Protein AF-0000000066373710 (afdb_homodimer)

Structure (mmCIF, N/CA/C/O backbone):
data_AF-0000000066373710-model_v1
#
loop_
_entity.id
_entity.type
_entity.pdbx_description
1 polymer 'Uncharacterized protein'
#
loop_
_atom_site.group_PDB
_atom_site.id
_atom_site.type_symbol
_atom_site.label_atom_id
_atom_site.label_alt_id
_atom_site.label_comp_id
_atom_site.label_asym_id
_atom_site.label_entity_id
_atom_site.label_seq_id
_atom_site.pdbx_PDB_ins_code
_atom_site.Cartn_x
_atom_site.Cartn_y
_atom_site.Cartn_z
_atom_site.occupancy
_atom_site.B_iso_or_equiv
_atom_site.auth_seq_id
_atom_site.auth_comp_id
_atom_site.auth_asym_id
_atom_site.auth_atom_id
_atom_site.pdbx_PDB_model_num
ATOM 1 N N . MET A 1 1 ? 3 8.758 -7.086 1 64 1 MET A N 1
ATOM 2 C CA . MET A 1 1 ? 2.766 7.516 -7.812 1 64 1 MET A CA 1
ATOM 3 C C . MET A 1 1 ? 2.533 6.355 -6.852 1 64 1 MET A C 1
ATOM 5 O O . MET A 1 1 ? 1.499 5.691 -6.914 1 64 1 MET A O 1
ATOM 9 N N . LEU A 1 2 ? 3.09 6.23 -5.746 1 86.94 2 LEU A N 1
ATOM 10 C CA . LEU A 1 2 ? 2.875 5.18 -4.758 1 86.94 2 LEU A CA 1
ATOM 11 C C . LEU A 1 2 ? 1.508 5.324 -4.098 1 86.94 2 LEU A C 1
ATOM 13 O O . LEU A 1 2 ? 0.897 4.328 -3.699 1 86.94 2 LEU A O 1
ATOM 17 N N . ASN A 1 3 ? 1.019 6.484 -4.352 1 89.12 3 ASN A N 1
ATOM 18 C CA . ASN A 1 3 ? -0.22 6.789 -3.645 1 89.12 3 ASN A CA 1
ATOM 19 C C . ASN A 1 3 ? -1.41 6.055 -4.254 1 89.12 3 ASN A C 1
ATOM 21 O O . ASN A 1 3 ? -2.334 5.664 -3.539 1 89.12 3 ASN A O 1
ATOM 25 N N . GLU A 1 4 ? -1.39 5.852 -5.621 1 93.06 4 GLU A N 1
ATOM 26 C CA . GLU A 1 4 ? -2.457 5.078 -6.246 1 93.06 4 GLU A CA 1
ATOM 27 C C . GLU A 1 4 ? -2.434 3.625 -5.777 1 93.06 4 GLU A C 1
ATOM 29 O O . GLU A 1 4 ? -3.484 3.012 -5.582 1 93.06 4 GLU A O 1
ATOM 34 N N . ILE A 1 5 ? -1.293 3.119 -5.594 1 95.25 5 ILE A N 1
ATOM 35 C CA . ILE A 1 5 ? -1.137 1.754 -5.102 1 95.25 5 ILE A CA 1
ATOM 36 C C . ILE A 1 5 ? -1.656 1.656 -3.67 1 95.25 5 ILE A C 1
ATOM 38 O O . ILE A 1 5 ? -2.416 0.743 -3.34 1 95.25 5 ILE A O 1
ATOM 42 N N . PHE A 1 6 ? -1.29 2.646 -2.871 1 96.75 6 PHE A N 1
ATOM 43 C CA . PHE A 1 6 ? -1.8 2.682 -1.505 1 96.75 6 PHE A CA 1
ATOM 44 C C . PHE A 1 6 ? -3.322 2.758 -1.496 1 96.75 6 PHE A C 1
ATOM 46 O O . PHE A 1 6 ? -3.975 2.133 -0.658 1 96.75 6 PHE A O 1
ATOM 53 N N . GLU A 1 7 ? -3.85 3.531 -2.387 1 97.25 7 GLU A N 1
ATOM 54 C CA . GLU A 1 7 ? -5.297 3.68 -2.492 1 97.25 7 GLU A CA 1
ATOM 55 C C . GLU A 1 7 ? -5.969 2.346 -2.816 1 97.25 7 GLU A C 1
ATOM 57 O O . GLU A 1 7 ? -6.977 1.986 -2.205 1 97.25 7 GLU A O 1
ATOM 62 N N . ILE A 1 8 ? -5.445 1.626 -3.711 1 96.94 8 ILE A N 1
ATOM 63 C CA . ILE A 1 8 ? -6.008 0.34 -4.105 1 96.94 8 ILE A CA 1
ATOM 64 C C . ILE A 1 8 ? -5.902 -0.649 -2.947 1 96.94 8 ILE A C 1
ATOM 66 O O . ILE A 1 8 ? -6.859 -1.363 -2.645 1 96.94 8 ILE A O 1
ATOM 70 N N . TYR A 1 9 ? -4.762 -0.659 -2.262 1 97.62 9 TYR A N 1
ATOM 71 C CA . TYR A 1 9 ? -4.613 -1.544 -1.111 1 97.62 9 TYR A CA 1
ATOM 72 C C . TYR A 1 9 ? -5.586 -1.162 -0.001 1 97.62 9 TYR A C 1
ATOM 74 O O . TYR A 1 9 ? -6.102 -2.031 0.705 1 97.62 9 TYR A O 1
ATOM 82 N N . SER A 1 10 ? -5.848 0.094 0.146 1 97.62 10 SER A N 1
ATOM 83 C CA . SER A 1 10 ? -6.773 0.53 1.186 1 97.62 10 SER A CA 1
ATOM 84 C C . SER A 1 10 ? -8.195 0.073 0.884 1 97.62 10 SER A C 1
ATOM 86 O O . SER A 1 10 ? -8.977 -0.205 1.801 1 97.62 10 SER A O 1
ATOM 88 N N . ARG A 1 11 ? -8.516 -0.082 -0.362 1 97.56 11 ARG A N 1
ATOM 89 C CA . ARG A 1 11 ? -9.875 -0.415 -0.756 1 97.56 11 ARG A CA 1
ATOM 90 C C . ARG A 1 11 ? -10.047 -1.921 -0.93 1 97.56 11 ARG A C 1
ATOM 92 O O . ARG A 1 11 ? -11.086 -2.482 -0.568 1 97.56 11 ARG A O 1
ATOM 99 N N . GLN A 1 12 ? -9.008 -2.477 -1.452 1 97.75 12 GLN A N 1
ATOM 100 C CA . GLN A 1 12 ? -9.203 -3.842 -1.925 1 97.75 12 GLN A CA 1
ATOM 101 C C . GLN A 1 12 ? -8.219 -4.805 -1.264 1 97.75 12 GLN A C 1
ATOM 103 O O . GLN A 1 12 ? -8.367 -6.023 -1.383 1 97.75 12 GLN A O 1
ATOM 108 N N . GLY A 1 13 ? -7.211 -4.27 -0.631 1 98.06 13 GLY A N 1
ATOM 109 C CA . GLY A 1 13 ? -6.262 -5.129 0.055 1 98.06 13 GLY A CA 1
ATOM 110 C C . GLY A 1 13 ? -6.828 -5.762 1.311 1 98.06 13 GLY A C 1
ATOM 111 O O . GLY A 1 13 ? -7.711 -5.195 1.955 1 98.06 13 GLY A O 1
ATOM 112 N N . GLU A 1 14 ? -6.32 -6.918 1.565 1 98.25 14 GLU A N 1
ATOM 113 C CA . GLU A 1 14 ? -6.707 -7.594 2.801 1 98.25 14 GLU A CA 1
ATOM 114 C C . GLU A 1 14 ? -5.488 -8.117 3.551 1 98.25 14 GLU A C 1
ATOM 116 O O . GLU A 1 14 ? -4.57 -8.672 2.941 1 98.25 14 GLU A O 1
ATOM 121 N N . SER A 1 15 ? -5.523 -7.922 4.828 1 97.44 15 SER A N 1
ATOM 122 C CA . SER A 1 15 ? -4.422 -8.336 5.688 1 97.44 15 SER A CA 1
ATOM 123 C C . SER A 1 15 ? -4.395 -9.852 5.863 1 97.44 15 SER A C 1
ATOM 125 O O . SER A 1 15 ? -5.445 -10.484 6.016 1 97.44 15 SER A O 1
ATOM 127 N N . LEU A 1 16 ? -3.24 -10.422 5.859 1 97.5 16 LEU A N 1
ATOM 128 C CA . LEU A 1 16 ? -3.057 -11.852 6.078 1 97.5 16 LEU A CA 1
ATOM 129 C C . LEU A 1 16 ? -2.691 -12.133 7.531 1 97.5 16 LEU A C 1
ATOM 131 O O . LEU A 1 16 ? -2.275 -13.242 7.867 1 97.5 16 LEU A O 1
ATOM 135 N N . ILE A 1 17 ? -2.883 -11.164 8.367 1 95 17 ILE A N 1
ATOM 136 C CA . ILE A 1 17 ? -2.449 -11.289 9.758 1 95 17 ILE A CA 1
ATOM 137 C C . ILE A 1 17 ? -3.193 -12.438 10.43 1 95 17 ILE A C 1
ATOM 139 O O . ILE A 1 17 ? -2.66 -13.086 11.336 1 95 17 ILE A O 1
ATOM 143 N N . GLY A 1 18 ? -4.406 -12.703 10.008 1 94.94 18 GLY A N 1
ATOM 144 C CA . GLY A 1 18 ? -5.199 -13.781 10.578 1 94.94 18 GLY A CA 1
ATOM 145 C C . GLY A 1 18 ? -4.539 -15.141 10.453 1 94.94 18 GLY A C 1
ATOM 146 O O . GLY A 1 18 ? -4.875 -16.062 11.188 1 94.94 18 GLY A O 1
ATOM 147 N N . ILE A 1 19 ? -3.65 -15.297 9.5 1 96.06 19 ILE A N 1
ATOM 148 C CA . ILE A 1 19 ? -2.957 -16.578 9.32 1 96.06 19 ILE A CA 1
ATOM 149 C C . ILE A 1 19 ? -1.484 -16.406 9.688 1 96.06 19 ILE 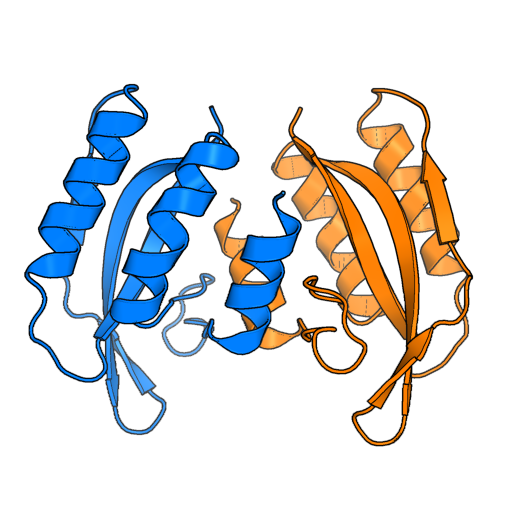A C 1
ATOM 151 O O . ILE A 1 19 ? -0.644 -17.203 9.266 1 96.06 19 ILE A O 1
ATOM 155 N N . GLY A 1 20 ? -1.151 -15.312 10.336 1 94.12 20 GLY A N 1
ATOM 156 C CA . GLY A 1 20 ? 0.171 -15.133 10.922 1 94.12 20 GLY A CA 1
ATOM 157 C C . GLY A 1 20 ? 1.143 -14.438 9.984 1 94.12 20 GLY A C 1
ATOM 158 O O . GLY A 1 20 ? 2.338 -14.352 10.273 1 94.12 20 GLY A O 1
ATOM 159 N N . ILE A 1 21 ? 0.748 -14.008 8.883 1 94.56 21 ILE A N 1
ATOM 160 C CA . ILE A 1 21 ? 1.595 -13.336 7.902 1 94.56 21 ILE A CA 1
ATOM 161 C C . ILE A 1 21 ? 1.327 -11.836 7.926 1 94.56 21 ILE A C 1
ATOM 163 O O . ILE A 1 21 ? 0.178 -11.398 7.812 1 94.56 21 ILE A O 1
ATOM 167 N N . ARG A 1 22 ? 2.371 -11.039 8.031 1 93.31 22 ARG A N 1
ATOM 168 C CA . ARG A 1 22 ? 2.23 -9.586 8.094 1 93.31 22 ARG A CA 1
ATOM 169 C C . ARG A 1 22 ? 2.35 -8.969 6.703 1 93.31 22 ARG A C 1
ATOM 171 O O . ARG A 1 22 ? 3.229 -8.133 6.461 1 93.31 22 ARG A O 1
ATOM 178 N N . GLU A 1 23 ? 1.557 -9.312 5.828 1 96.5 23 GLU A N 1
ATOM 179 C CA . GLU A 1 23 ? 1.451 -8.828 4.453 1 96.5 23 GLU A CA 1
ATOM 180 C C . GLU A 1 23 ? -0.006 -8.609 4.055 1 96.5 23 GLU A C 1
ATOM 182 O O . GLU A 1 23 ? -0.919 -9.055 4.754 1 96.5 23 GLU A O 1
ATOM 187 N N . ALA A 1 24 ? -0.141 -7.852 3.08 1 97.94 24 ALA A N 1
ATOM 188 C CA . ALA A 1 24 ? -1.457 -7.699 2.467 1 97.94 24 ALA A CA 1
ATOM 189 C C . ALA A 1 24 ? -1.556 -8.5 1.173 1 97.94 24 ALA A C 1
ATOM 191 O O . ALA A 1 24 ? -0.552 -8.711 0.485 1 97.94 24 ALA A O 1
ATOM 192 N N . ALA A 1 25 ? -2.766 -8.969 0.935 1 98.5 25 ALA A N 1
ATOM 193 C CA . ALA A 1 25 ? -3.055 -9.633 -0.335 1 98.5 25 ALA A CA 1
ATOM 194 C C . ALA A 1 25 ? -4.137 -8.883 -1.108 1 98.5 25 ALA A C 1
ATOM 196 O O . ALA A 1 25 ? -4.973 -8.195 -0.515 1 98.5 25 ALA A O 1
ATOM 197 N N . LEU A 1 26 ? -4.047 -9.039 -2.4 1 98.62 26 LEU A N 1
ATOM 198 C CA . LEU A 1 26 ? -5.055 -8.492 -3.307 1 98.62 26 LEU A CA 1
ATOM 199 C C . LEU A 1 26 ? -5.797 -9.617 -4.027 1 98.62 26 LEU A C 1
ATOM 201 O O . LEU A 1 26 ? -5.203 -10.641 -4.363 1 98.62 26 LEU A O 1
ATOM 205 N N . PRO A 1 27 ? -7.141 -9.359 -4.273 1 98.62 27 PRO A N 1
ATOM 206 C CA . PRO A 1 27 ? -7.762 -10.289 -5.227 1 98.62 27 PRO A CA 1
ATOM 207 C C . PRO A 1 27 ? -6.992 -10.383 -6.543 1 98.62 27 PRO A C 1
ATOM 209 O O . PRO A 1 27 ? -6.48 -9.375 -7.039 1 98.62 27 PRO A O 1
ATOM 212 N N . VAL A 1 28 ? -6.973 -11.562 -7.098 1 98.56 28 VAL A N 1
ATOM 213 C CA . VAL A 1 28 ? -6.145 -11.836 -8.266 1 98.56 28 VAL A CA 1
ATOM 214 C C . VAL A 1 28 ? -6.512 -10.875 -9.398 1 98.56 28 VAL A C 1
ATOM 216 O O . VAL A 1 28 ? -5.633 -10.273 -10.016 1 98.56 28 VAL A O 1
ATOM 219 N N . PRO A 1 29 ? -7.809 -10.609 -9.672 1 98 29 PRO A N 1
ATOM 220 C CA . PRO A 1 29 ? -8.094 -9.656 -10.742 1 98 29 PRO A CA 1
ATOM 221 C C . PRO A 1 29 ? -7.539 -8.266 -10.461 1 98 29 PRO A C 1
ATOM 223 O O . PRO A 1 29 ? -7.008 -7.613 -11.359 1 98 29 PRO A O 1
ATOM 226 N N . THR A 1 30 ? -7.625 -7.785 -9.25 1 98 30 THR A N 1
ATOM 227 C CA . THR A 1 30 ? -7.066 -6.492 -8.867 1 98 30 THR A CA 1
ATOM 228 C C . THR A 1 30 ? -5.547 -6.496 -9.008 1 98 30 THR A C 1
ATOM 230 O O . THR A 1 30 ? -4.957 -5.512 -9.453 1 98 30 THR A O 1
ATOM 233 N N . ALA A 1 31 ? -4.961 -7.602 -8.602 1 98.31 31 ALA A N 1
ATOM 234 C CA . ALA A 1 31 ? -3.512 -7.754 -8.695 1 98.31 31 ALA A CA 1
ATOM 235 C C . ALA A 1 31 ? -3.043 -7.621 -10.148 1 98.31 31 ALA A C 1
ATOM 237 O O . ALA A 1 31 ? -2.016 -6.996 -10.414 1 98.31 31 ALA A O 1
ATOM 238 N N . ILE A 1 32 ? -3.732 -8.219 -10.984 1 98.06 32 ILE A N 1
ATOM 239 C CA . ILE A 1 32 ? -3.396 -8.109 -12.398 1 98.06 32 ILE A CA 1
ATOM 240 C C . ILE A 1 32 ? -3.465 -6.652 -12.844 1 98.06 32 ILE A C 1
ATOM 242 O O . ILE A 1 32 ? -2.572 -6.168 -13.539 1 98.06 32 ILE A O 1
ATOM 246 N N . ASP A 1 33 ? -4.457 -5.945 -12.375 1 96.38 33 ASP A N 1
ATOM 247 C CA . ASP A 1 33 ? -4.691 -4.559 -12.766 1 96.38 33 ASP A CA 1
ATOM 248 C C . ASP A 1 33 ? -3.559 -3.654 -12.281 1 96.38 33 ASP A C 1
ATOM 250 O O . ASP A 1 33 ? -3.223 -2.666 -12.938 1 96.38 33 ASP A O 1
ATOM 254 N N . ILE A 1 34 ? -2.977 -3.973 -11.156 1 96.62 34 ILE A N 1
ATOM 255 C CA . ILE A 1 34 ? -2.047 -3.01 -10.578 1 96.62 34 ILE A CA 1
ATOM 256 C C . ILE A 1 34 ? -0.636 -3.275 -11.102 1 96.62 34 ILE A C 1
ATOM 258 O O . ILE A 1 34 ? 0.281 -2.488 -10.852 1 96.62 34 ILE A O 1
ATOM 262 N N . LEU A 1 35 ? -0.402 -4.316 -11.891 1 97.75 35 LEU A N 1
ATOM 263 C CA . LEU A 1 35 ? 0.931 -4.645 -12.383 1 97.75 35 LEU A CA 1
ATOM 264 C C . LEU A 1 35 ? 1.509 -3.488 -13.195 1 97.75 35 LEU A C 1
ATOM 266 O O . LEU A 1 35 ? 2.705 -3.201 -13.109 1 97.75 35 LEU A O 1
ATOM 270 N N . ASN A 1 36 ? 0.688 -2.828 -13.953 1 95.56 36 ASN A N 1
ATOM 271 C CA . ASN A 1 36 ? 1.167 -1.695 -14.734 1 95.56 36 ASN A CA 1
ATOM 272 C C . ASN A 1 36 ? 1.609 -0.542 -13.836 1 95.56 36 ASN A C 1
ATOM 274 O O . ASN A 1 36 ? 2.523 0.207 -14.188 1 95.56 36 ASN A O 1
ATOM 278 N N . LEU A 1 37 ? 0.953 -0.357 -12.719 1 95.19 37 LEU A N 1
ATOM 279 C CA . LEU A 1 37 ? 1.371 0.677 -11.781 1 95.19 37 LEU A CA 1
ATOM 280 C C . LEU A 1 37 ? 2.764 0.384 -11.234 1 95.19 37 LEU A C 1
ATOM 282 O O . LEU A 1 37 ? 3.537 1.307 -10.969 1 95.19 37 LEU A O 1
ATOM 286 N N . PHE A 1 38 ? 3.068 -0.858 -11.078 1 95.94 38 PHE A N 1
ATOM 287 C CA . PHE A 1 38 ? 4.398 -1.238 -10.617 1 95.94 38 PHE A CA 1
ATOM 288 C C . PHE A 1 38 ? 5.461 -0.815 -11.625 1 95.94 38 PHE A C 1
ATOM 290 O O . PHE A 1 38 ? 6.562 -0.415 -11.25 1 95.94 38 PHE A O 1
ATOM 297 N N . ILE A 1 39 ? 5.07 -0.952 -12.922 1 95.12 39 ILE A N 1
ATOM 298 C CA . ILE A 1 39 ? 5.988 -0.514 -13.969 1 95.12 39 ILE A CA 1
ATOM 299 C C . ILE A 1 39 ? 6.309 0.967 -13.789 1 95.12 39 ILE A C 1
ATOM 301 O O . ILE A 1 39 ? 7.48 1.358 -13.773 1 95.12 39 ILE A O 1
ATOM 305 N N . ASN A 1 40 ? 5.309 1.742 -13.586 1 92.69 40 ASN A N 1
ATOM 306 C CA . ASN A 1 40 ? 5.465 3.186 -13.453 1 92.69 40 ASN A CA 1
ATOM 307 C C . ASN A 1 40 ? 6.258 3.553 -12.203 1 92.69 40 ASN A C 1
ATOM 309 O O . ASN A 1 40 ? 6.984 4.547 -12.195 1 92.69 40 ASN A O 1
ATOM 313 N N . GLU A 1 41 ? 6.16 2.73 -11.195 1 89.94 41 GLU A N 1
ATOM 314 C CA . GLU A 1 41 ? 6.816 3.008 -9.922 1 89.94 41 GLU A CA 1
ATOM 315 C C . GLU A 1 41 ? 8.172 2.309 -9.836 1 89.94 41 GLU A C 1
ATOM 317 O O . GLU A 1 41 ? 8.82 2.336 -8.789 1 89.94 41 GLU A O 1
ATOM 322 N N . ARG A 1 42 ? 8.531 1.658 -10.922 1 92.12 42 ARG A N 1
ATOM 323 C CA . ARG A 1 42 ? 9.797 0.944 -10.992 1 92.12 42 ARG A CA 1
ATOM 324 C C . ARG A 1 42 ? 9.914 -0.084 -9.875 1 92.12 42 ARG A C 1
ATOM 326 O O . ARG A 1 42 ? 10.906 -0.109 -9.148 1 92.12 42 ARG A O 1
ATOM 333 N N . ILE A 1 43 ? 8.906 -0.804 -9.734 1 94.38 43 ILE A N 1
ATOM 334 C CA . ILE A 1 43 ? 8.852 -1.874 -8.742 1 94.38 43 ILE A CA 1
ATOM 335 C C . ILE A 1 43 ? 8.992 -3.227 -9.438 1 94.38 43 ILE A C 1
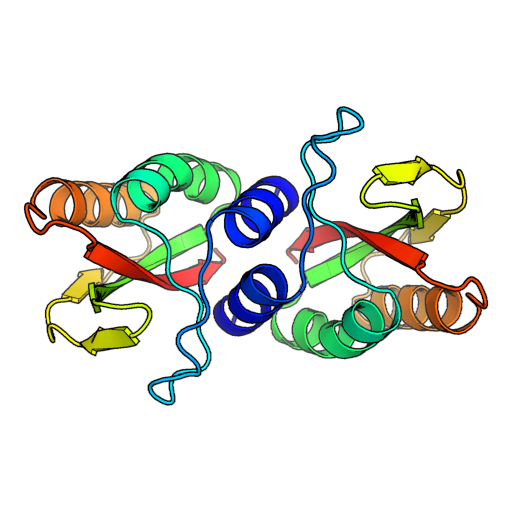ATOM 337 O O . ILE A 1 43 ? 8.141 -3.602 -10.25 1 94.38 43 ILE A O 1
ATOM 341 N N . LEU A 1 44 ? 10.031 -3.914 -9.086 1 96.5 44 LEU A N 1
ATOM 342 C CA . LEU A 1 44 ? 10.281 -5.27 -9.57 1 96.5 44 LEU A CA 1
ATOM 343 C C . LEU A 1 44 ? 9.453 -6.281 -8.789 1 96.5 44 LEU A C 1
ATOM 345 O O . LEU A 1 44 ? 9.453 -6.277 -7.555 1 96.5 44 LEU A O 1
ATOM 349 N N . VAL A 1 45 ? 8.742 -7.117 -9.578 1 97.94 45 VAL A N 1
ATOM 350 C CA . VAL A 1 45 ? 7.984 -8.195 -8.953 1 97.94 45 VAL A CA 1
ATOM 351 C C . VAL A 1 45 ? 8.828 -9.469 -8.93 1 97.94 45 VAL A C 1
ATOM 353 O O . VAL A 1 45 ? 9.008 -10.117 -9.969 1 97.94 45 VAL A O 1
ATOM 356 N N . LEU A 1 46 ? 9.234 -9.82 -7.77 1 97.94 46 LEU A N 1
ATOM 357 C CA . LEU A 1 46 ? 10.141 -10.961 -7.629 1 97.94 46 LEU A CA 1
ATOM 358 C C . LEU A 1 46 ? 9.359 -12.258 -7.484 1 97.94 46 LEU A C 1
ATOM 360 O O . LEU A 1 46 ? 9.938 -13.352 -7.566 1 97.94 46 LEU A O 1
ATOM 364 N N . GLY A 1 47 ? 8.125 -12.18 -7.242 1 98.31 47 GLY A N 1
ATOM 365 C CA . GLY A 1 47 ? 7.258 -13.336 -7.094 1 98.31 47 GLY A CA 1
ATOM 366 C C . GLY A 1 47 ? 6.012 -13.047 -6.277 1 98.31 47 GLY A C 1
ATOM 367 O O . GLY A 1 47 ? 5.605 -11.891 -6.152 1 98.31 47 GLY A O 1
ATOM 368 N N . GLY A 1 48 ? 5.398 -14.094 -5.836 1 98.38 48 GLY A N 1
ATOM 369 C CA . GLY A 1 48 ? 4.195 -13.977 -5.027 1 98.38 48 GLY A CA 1
ATOM 370 C C . GLY A 1 48 ? 3.621 -15.312 -4.609 1 98.38 48 GLY A C 1
ATOM 371 O O . GLY A 1 48 ? 4.047 -16.359 -5.105 1 98.38 48 GLY A O 1
ATOM 372 N N . ASP A 1 49 ? 2.764 -15.227 -3.582 1 98.44 49 ASP A N 1
ATOM 373 C CA . ASP A 1 49 ? 2.064 -16.406 -3.062 1 98.44 49 ASP A CA 1
ATOM 374 C C . ASP A 1 49 ? 0.555 -16.266 -3.25 1 98.44 49 ASP A C 1
ATOM 376 O O . ASP A 1 49 ? 0.005 -15.164 -3.137 1 98.44 49 ASP A O 1
ATOM 380 N N . ILE A 1 50 ? -0.066 -17.453 -3.428 1 98.69 50 ILE A N 1
ATOM 381 C CA . ILE A 1 50 ? -1.499 -17.484 -3.703 1 98.69 50 ILE A CA 1
ATOM 382 C C . ILE A 1 50 ? -2.252 -17.984 -2.473 1 98.69 50 ILE A C 1
ATOM 384 O O . ILE A 1 50 ? -1.822 -18.938 -1.821 1 98.69 50 ILE A O 1
ATOM 388 N N . TYR A 1 51 ? -3.264 -17.328 -2.211 1 98.56 51 TYR A N 1
ATOM 389 C CA . TYR A 1 51 ? -4.168 -17.688 -1.124 1 98.56 51 TYR A CA 1
ATOM 390 C C . TYR A 1 51 ? -5.602 -17.797 -1.621 1 98.56 51 TYR A C 1
ATOM 392 O O . TYR A 1 51 ? -5.945 -17.25 -2.672 1 98.56 51 TYR A O 1
ATOM 400 N N . ILE A 1 52 ? -6.363 -18.484 -0.883 1 98.44 52 ILE A N 1
ATOM 401 C CA . ILE A 1 52 ? -7.801 -18.547 -1.129 1 98.44 52 ILE A CA 1
ATOM 402 C C . ILE A 1 52 ? -8.555 -18.047 0.099 1 98.44 52 ILE A C 1
ATOM 404 O O . ILE A 1 52 ? -8.203 -18.375 1.232 1 98.44 52 ILE A O 1
ATOM 408 N N . LYS A 1 53 ? -9.461 -17.234 -0.096 1 98.06 53 LYS A N 1
ATOM 409 C CA . LYS A 1 53 ? -10.297 -16.75 1 1 98.06 53 LYS A CA 1
ATOM 410 C C . LYS A 1 53 ? -11.625 -17.5 1.049 1 98.06 53 LYS A C 1
ATOM 412 O O . LYS A 1 53 ? -12.359 -17.547 0.058 1 98.06 53 LYS A O 1
ATOM 417 N N . LYS A 1 54 ? -11.883 -18.078 2.16 1 96.69 54 LYS A N 1
ATOM 418 C CA . LYS A 1 54 ? -13.156 -18.734 2.434 1 96.69 54 LYS A CA 1
ATOM 419 C C . LYS A 1 54 ? -13.742 -18.266 3.762 1 96.69 54 LYS A C 1
ATOM 421 O O . LYS A 1 54 ? -13.094 -18.375 4.805 1 96.69 54 LYS A O 1
ATOM 426 N N . ASP A 1 55 ? -14.984 -17.797 3.809 1 94.44 55 ASP A N 1
ATOM 427 C CA . ASP A 1 55 ? -15.695 -17.344 5 1 94.44 55 ASP A CA 1
ATOM 428 C C . ASP A 1 55 ? -14.836 -16.375 5.809 1 94.44 55 ASP A C 1
ATOM 430 O O . ASP A 1 55 ? -14.656 -16.562 7.016 1 94.44 55 ASP A O 1
ATOM 434 N N . ASN A 1 56 ? -14.117 -15.508 5.203 1 91.62 56 ASN A N 1
ATOM 435 C CA . ASN A 1 56 ? -13.336 -14.422 5.781 1 91.62 56 ASN A CA 1
ATOM 436 C C . ASN A 1 56 ? -12.016 -14.922 6.363 1 91.62 56 ASN A C 1
ATOM 438 O O . ASN A 1 56 ? -11.367 -14.219 7.141 1 91.62 56 ASN A O 1
ATOM 442 N N . TYR A 1 57 ? -11.758 -16.156 5.969 1 96.25 57 TYR A N 1
ATOM 443 C CA . TYR A 1 57 ? -10.477 -16.734 6.367 1 96.25 57 TYR A CA 1
ATOM 444 C C . TYR A 1 57 ? -9.617 -17.031 5.148 1 96.25 57 TYR A C 1
ATOM 446 O O . TYR A 1 57 ? -10.117 -17.5 4.125 1 96.25 57 TYR A O 1
ATOM 454 N N . PHE A 1 58 ? -8.336 -16.766 5.355 1 98.19 58 PHE A N 1
ATOM 455 C CA . PHE A 1 58 ? -7.41 -17.094 4.273 1 98.19 58 PHE A CA 1
ATOM 456 C C . PHE A 1 58 ? -6.789 -18.469 4.488 1 98.19 58 PHE A C 1
ATOM 458 O O . PHE A 1 58 ? -6.48 -18.844 5.621 1 98.19 58 PHE A O 1
ATOM 465 N N . TYR A 1 59 ? -6.59 -19.125 3.383 1 97.81 59 TYR A N 1
ATOM 466 C CA . TYR A 1 59 ? -5.875 -20.406 3.34 1 97.81 59 TYR A CA 1
ATOM 467 C C . TYR A 1 59 ? -4.723 -20.344 2.344 1 97.81 59 TYR A C 1
ATOM 469 O O . TYR A 1 59 ? -4.875 -19.828 1.236 1 97.81 59 TYR A O 1
ATOM 477 N N . GLN A 1 60 ? -3.639 -20.922 2.783 1 96.5 60 GLN A N 1
ATOM 478 C CA . GLN A 1 60 ? -2.486 -21 1.894 1 96.5 60 GLN A CA 1
ATOM 479 C C . GLN A 1 60 ? -2.666 -22.094 0.852 1 96.5 60 GLN A C 1
ATOM 481 O O . GLN A 1 60 ? -3.082 -23.219 1.182 1 96.5 60 GLN A O 1
ATOM 486 N N . THR A 1 61 ? -2.381 -21.766 -0.398 1 96.75 61 THR A N 1
ATOM 487 C CA . THR A 1 61 ? -2.479 -22.766 -1.449 1 96.75 61 THR A CA 1
ATOM 488 C C . THR A 1 61 ? -1.125 -23.438 -1.689 1 96.75 61 THR A C 1
ATOM 490 O O . THR A 1 61 ? -1.05 -24.5 -2.303 1 96.75 61 THR A O 1
ATOM 493 N N . TYR A 1 62 ? -0.069 -22.781 -1.314 1 95.75 62 TYR A N 1
ATOM 494 C CA . TYR A 1 62 ? 1.322 -23.156 -1.526 1 95.75 62 TYR A CA 1
ATOM 495 C C . TYR A 1 62 ? 1.716 -23 -2.99 1 95.75 62 TYR A C 1
ATOM 497 O O . TYR A 1 62 ? 2.832 -23.344 -3.381 1 95.75 62 TYR A O 1
ATOM 505 N N . ASP A 1 63 ? 0.75 -22.469 -3.77 1 97 63 ASP A N 1
ATOM 506 C CA . ASP A 1 63 ? 1.103 -22.031 -5.121 1 97 63 ASP A CA 1
ATOM 507 C C . ASP A 1 63 ? 1.843 -20.703 -5.094 1 97 63 ASP A C 1
ATOM 509 O O . ASP A 1 63 ? 1.485 -19.797 -4.328 1 97 63 ASP A O 1
ATOM 513 N N . ASN A 1 64 ? 2.859 -20.688 -5.891 1 97.88 64 ASN A N 1
ATOM 514 C CA . ASN A 1 64 ? 3.658 -19.469 -5.961 1 97.88 64 ASN A CA 1
ATOM 515 C C . ASN A 1 64 ? 4.473 -19.406 -7.246 1 97.88 64 ASN A C 1
ATOM 517 O O . ASN A 1 64 ? 4.477 -20.359 -8.031 1 97.88 64 ASN A O 1
ATOM 521 N N . TRP A 1 65 ? 5.043 -18.281 -7.469 1 98.62 65 TRP A N 1
ATOM 522 C CA . TRP A 1 65 ? 6 -18.109 -8.555 1 98.62 65 TRP A CA 1
ATOM 523 C C . TRP A 1 65 ? 7.176 -17.25 -8.125 1 98.62 65 TRP A C 1
ATOM 525 O O . TRP A 1 65 ? 7.113 -16.578 -7.086 1 98.62 65 TRP A O 1
ATOM 535 N N . TYR A 1 66 ? 8.195 -17.359 -8.805 1 98.06 66 TYR A N 1
ATOM 536 C CA . TYR A 1 66 ? 9.352 -16.516 -8.531 1 98.06 66 TYR A CA 1
ATOM 537 C C . TYR A 1 66 ? 10 -16.047 -9.828 1 98.06 66 TYR A C 1
ATOM 539 O O . TYR A 1 66 ? 9.844 -16.672 -10.875 1 98.06 66 TYR A O 1
ATOM 547 N N . TYR A 1 67 ? 10.602 -14.93 -9.805 1 98.44 67 TYR A N 1
ATOM 548 C CA . TYR A 1 67 ? 11.359 -14.32 -10.891 1 98.44 67 TYR A CA 1
ATOM 549 C C . TYR A 1 67 ? 12.781 -14 -10.445 1 98.44 67 TYR A C 1
ATOM 551 O O . TYR A 1 67 ? 12.984 -13.352 -9.414 1 98.44 67 TYR A O 1
ATOM 559 N N . GLU A 1 68 ? 13.75 -14.57 -11.289 1 96.5 68 GLU A N 1
ATOM 560 C CA . GLU A 1 68 ? 15.156 -14.281 -11.055 1 96.5 68 GLU A CA 1
ATOM 561 C C . GLU A 1 68 ? 15.727 -13.375 -12.141 1 96.5 68 GLU A C 1
ATOM 563 O O . GLU A 1 68 ? 15.789 -13.766 -13.312 1 96.5 68 GLU A O 1
ATOM 568 N N . GLY A 1 69 ? 15.805 -12.242 -12.008 1 96 69 GLY A N 1
ATOM 569 C CA . GLY A 1 69 ? 16.328 -11.273 -12.961 1 96 69 GLY A CA 1
ATOM 570 C C . GLY A 1 69 ? 16.172 -9.836 -12.5 1 96 69 GLY A C 1
ATOM 571 O O . GLY A 1 69 ? 15.766 -9.586 -11.359 1 96 69 GLY A O 1
ATOM 572 N N . SER A 1 70 ? 16.641 -8.961 -13.281 1 96.62 70 SER A N 1
ATOM 573 C CA . SER A 1 70 ? 16.594 -7.547 -12.914 1 96.62 70 SER A CA 1
ATOM 574 C C . SER A 1 70 ? 15.789 -6.742 -13.93 1 96.62 70 SER A C 1
ATOM 576 O O . SER A 1 70 ? 15.68 -5.52 -13.812 1 96.62 70 SER A O 1
ATOM 578 N N . ASN A 1 71 ? 15.32 -7.484 -14.922 1 97.88 71 ASN A N 1
ATOM 579 C CA . ASN A 1 71 ? 14.531 -6.793 -15.938 1 97.88 71 ASN A CA 1
ATOM 580 C C . ASN A 1 71 ? 13.094 -6.566 -15.477 1 97.88 71 ASN A C 1
ATOM 582 O O . ASN A 1 71 ? 12.352 -7.523 -15.258 1 97.88 71 ASN A O 1
ATOM 586 N N . LEU A 1 72 ? 12.742 -5.34 -15.414 1 97.81 72 LEU A N 1
ATOM 587 C CA . LEU A 1 72 ? 11.445 -4.934 -14.898 1 97.81 72 LEU A CA 1
ATOM 588 C C . LEU A 1 72 ? 10.312 -5.52 -15.742 1 97.81 72 LEU A C 1
ATOM 590 O O . LEU A 1 72 ? 9.391 -6.137 -15.211 1 97.81 72 LEU A O 1
ATOM 594 N N . PHE A 1 73 ? 10.398 -5.414 -17 1 98.06 73 PHE A N 1
ATOM 595 C CA . PHE A 1 73 ? 9.32 -5.848 -17.891 1 98.06 73 PHE A CA 1
ATOM 596 C C . PHE A 1 73 ? 9.172 -7.363 -17.859 1 98.06 73 PHE A C 1
ATOM 598 O O . PHE A 1 73 ? 8.047 -7.883 -17.875 1 98.06 73 PHE A O 1
ATOM 605 N N . ASN A 1 74 ? 10.281 -8.008 -17.781 1 98.38 74 ASN A N 1
ATOM 606 C CA . ASN A 1 74 ? 10.219 -9.469 -17.672 1 98.38 74 ASN A CA 1
ATOM 607 C C . ASN A 1 74 ? 9.57 -9.906 -16.359 1 98.38 74 ASN A C 1
ATOM 609 O O . ASN A 1 74 ? 8.812 -10.875 -16.344 1 98.38 74 ASN A O 1
ATOM 613 N N . SER A 1 75 ? 9.914 -9.242 -15.281 1 98.56 75 SER A N 1
ATOM 614 C CA . SER A 1 75 ? 9.328 -9.547 -13.977 1 98.56 75 SER A CA 1
ATOM 615 C C . SER A 1 75 ? 7.812 -9.383 -14.008 1 98.56 75 SER A C 1
ATOM 617 O O . SER A 1 75 ? 7.086 -10.227 -13.469 1 98.56 75 SER A O 1
ATOM 619 N N . ILE A 1 76 ? 7.328 -8.367 -14.688 1 98.56 76 ILE A N 1
ATOM 620 C CA . ILE A 1 76 ? 5.902 -8.07 -14.789 1 98.56 76 ILE A CA 1
ATOM 621 C C . ILE A 1 76 ? 5.227 -9.094 -15.695 1 98.56 76 ILE A C 1
ATOM 623 O O . ILE A 1 76 ? 4.152 -9.602 -15.367 1 98.56 76 ILE A O 1
ATOM 627 N N . ASN A 1 77 ? 5.844 -9.344 -16.766 1 98.5 77 ASN A N 1
ATOM 628 C CA . ASN A 1 77 ? 5.285 -10.32 -17.688 1 98.5 77 ASN A CA 1
ATOM 629 C C . ASN A 1 77 ? 5.133 -11.695 -17.031 1 98.5 77 ASN A C 1
ATOM 631 O O . ASN A 1 77 ? 4.133 -12.375 -17.234 1 98.5 77 ASN A O 1
ATOM 635 N N . LYS A 1 78 ? 6.109 -12.047 -16.312 1 98.62 78 LYS A N 1
ATOM 636 C CA . LYS A 1 78 ? 6.051 -13.32 -15.602 1 98.62 78 LYS A CA 1
ATOM 637 C C . LYS A 1 78 ? 4.891 -13.344 -14.609 1 98.62 78 LYS A C 1
ATOM 639 O O . LYS A 1 78 ? 4.156 -14.336 -14.531 1 98.62 78 LYS A O 1
ATOM 644 N N . ALA A 1 79 ? 4.809 -12.336 -13.844 1 98.75 79 ALA A N 1
ATOM 645 C CA . ALA A 1 79 ? 3.699 -12.219 -12.898 1 98.75 79 ALA A CA 1
ATOM 646 C C . ALA A 1 79 ? 2.357 -12.281 -13.617 1 98.75 79 ALA A C 1
ATOM 648 O O . ALA A 1 79 ? 1.467 -13.039 -13.219 1 98.75 79 ALA A O 1
ATOM 649 N N . MET A 1 80 ? 2.244 -11.516 -14.656 1 98.62 80 MET A N 1
ATOM 650 C CA . MET A 1 80 ? 1.016 -11.469 -15.445 1 98.62 80 MET A CA 1
ATOM 651 C C . MET A 1 80 ? 0.656 -12.852 -15.984 1 98.62 80 MET A C 1
ATOM 653 O O . MET A 1 80 ? -0.492 -13.281 -15.867 1 98.62 80 MET A O 1
ATOM 657 N N . HIS A 1 81 ? 1.587 -13.445 -16.531 1 98.5 81 HIS A N 1
ATOM 658 C CA . HIS A 1 81 ? 1.363 -14.773 -17.094 1 98.5 81 HIS A CA 1
ATOM 659 C C . HIS A 1 81 ? 0.877 -15.75 -16.031 1 98.5 81 HIS A C 1
ATOM 661 O O . HIS A 1 81 ? -0.107 -16.453 -16.234 1 98.5 81 HIS A O 1
ATOM 667 N N . TYR A 1 82 ? 1.573 -15.766 -14.914 1 98.81 82 TYR A N 1
ATOM 668 C CA . TYR A 1 82 ? 1.203 -16.688 -13.836 1 98.81 82 TYR A CA 1
ATOM 669 C C . TYR A 1 82 ? -0.214 -16.406 -13.352 1 98.81 82 TYR A C 1
ATOM 671 O O . TYR A 1 82 ? -1.039 -17.312 -13.273 1 98.81 82 TYR A O 1
ATOM 679 N N . LEU A 1 83 ? -0.493 -15.195 -13.039 1 98.69 83 LEU A N 1
ATOM 680 C CA . LEU A 1 83 ? -1.764 -14.812 -12.438 1 98.69 83 LEU A CA 1
ATOM 681 C C . LEU A 1 83 ? -2.918 -15.039 -13.406 1 98.69 83 LEU A C 1
ATOM 683 O O . LEU A 1 83 ? -4.023 -15.391 -12.992 1 98.69 83 LEU A O 1
ATOM 687 N N . SER A 1 84 ? -2.631 -14.852 -14.641 1 98.19 84 SER A N 1
ATOM 688 C CA . SER A 1 84 ? -3.684 -15.016 -15.641 1 98.19 84 SER A CA 1
ATOM 689 C C . SER A 1 84 ? -4.137 -16.469 -15.734 1 98.19 84 SER A C 1
ATOM 691 O O . SER A 1 84 ? -5.207 -16.75 -16.281 1 98.19 84 SER A O 1
ATOM 693 N N . GLN A 1 85 ? -3.375 -17.312 -15.18 1 97.75 85 GLN A N 1
ATOM 694 C CA . GLN A 1 85 ? -3.693 -18.734 -15.258 1 97.75 85 GLN A CA 1
ATOM 695 C C . GLN A 1 85 ? -4.488 -19.188 -14.031 1 97.75 85 GLN A C 1
ATOM 697 O O . GLN A 1 85 ? -4.977 -20.312 -13.984 1 97.75 85 GLN A O 1
ATOM 702 N N . ILE A 1 86 ? -4.559 -18.359 -13.094 1 97.25 86 ILE A N 1
ATOM 703 C CA . ILE A 1 86 ? -5.281 -18.734 -11.875 1 97.25 86 ILE A CA 1
ATOM 704 C C . ILE A 1 86 ? -6.781 -18.781 -12.172 1 97.25 86 ILE A C 1
ATOM 706 O O . ILE A 1 86 ? -7.375 -17.797 -12.602 1 97.25 86 ILE A O 1
ATOM 710 N N . LYS A 1 87 ? -7.406 -19.875 -11.898 1 93.75 87 LYS A N 1
ATOM 711 C CA . LYS A 1 87 ? -8.828 -20.078 -12.164 1 93.75 87 LYS A CA 1
ATOM 712 C C . LYS A 1 87 ? -9.617 -20.203 -10.867 1 93.75 87 LYS A C 1
ATOM 714 O O . LYS A 1 87 ? -10.852 -20.266 -10.883 1 93.75 87 LYS A O 1
ATOM 719 N N . LEU A 1 88 ? -8.93 -20.156 -9.781 1 92.69 88 LEU A N 1
ATOM 720 C CA . LEU A 1 88 ? -9.57 -20.312 -8.484 1 92.69 88 LEU A CA 1
ATOM 721 C C . LEU A 1 88 ? -10.43 -19.094 -8.141 1 92.69 88 LEU A C 1
ATOM 723 O O . LEU A 1 88 ? -10 -17.953 -8.336 1 92.69 88 LEU A O 1
ATOM 727 N N . GLU A 1 89 ? -11.57 -19.453 -7.707 1 93.62 89 GLU A N 1
ATOM 728 C CA . GLU A 1 89 ? -12.414 -18.375 -7.211 1 93.62 89 GLU A CA 1
ATOM 729 C C . GLU A 1 89 ? -11.914 -17.859 -5.867 1 93.62 89 GLU A C 1
ATOM 731 O O . GLU A 1 89 ? -11.367 -18.609 -5.066 1 93.62 89 GLU A O 1
ATOM 736 N N . ASN A 1 90 ? -12.078 -16.594 -5.551 1 97.5 90 ASN A N 1
ATOM 737 C CA . ASN A 1 90 ? -11.688 -15.953 -4.297 1 97.5 90 ASN A CA 1
ATOM 738 C C . ASN A 1 90 ? -10.195 -16.109 -4.027 1 97.5 90 ASN A C 1
ATOM 740 O O . ASN A 1 90 ? -9.781 -16.328 -2.887 1 97.5 90 ASN A O 1
ATOM 744 N N . ALA A 1 91 ? -9.477 -16.156 -5.141 1 98.62 91 ALA A N 1
ATOM 745 C CA . ALA A 1 91 ? -8.023 -16.219 -5.031 1 98.62 91 ALA A CA 1
ATOM 746 C C . ALA A 1 91 ? -7.418 -14.844 -4.781 1 98.62 91 ALA A C 1
ATOM 748 O O . ALA A 1 91 ? -7.867 -13.852 -5.363 1 98.62 91 ALA A O 1
ATOM 749 N N . TYR A 1 92 ? -6.492 -14.828 -3.934 1 98.75 92 TYR A N 1
ATOM 750 C CA . TYR A 1 92 ? -5.746 -13.633 -3.574 1 98.75 92 TYR A CA 1
ATOM 751 C C . TYR A 1 92 ? -4.246 -13.852 -3.756 1 98.75 92 TYR A C 1
ATOM 753 O O . TYR A 1 92 ? -3.773 -14.992 -3.742 1 98.75 92 TYR A O 1
ATOM 761 N N . VAL A 1 93 ? -3.521 -12.766 -3.926 1 98.75 93 VAL A N 1
ATOM 762 C CA . VAL A 1 93 ? -2.078 -12.875 -4.113 1 98.75 93 VAL A CA 1
ATOM 763 C C . VAL A 1 93 ? -1.36 -11.875 -3.207 1 98.75 93 VAL A C 1
ATOM 765 O O . VAL A 1 93 ? -1.817 -10.742 -3.041 1 98.75 93 VAL A O 1
ATOM 768 N N . SER A 1 94 ? -0.374 -12.242 -2.5 1 98.5 94 SER A N 1
ATOM 769 C CA . SER A 1 94 ? 0.615 -11.383 -1.861 1 98.5 94 SER A CA 1
ATOM 770 C C . SER A 1 94 ? 1.913 -11.344 -2.662 1 98.5 94 SER A C 1
ATOM 772 O O . SER A 1 94 ? 2.465 -12.383 -3.012 1 98.5 94 SER A O 1
ATOM 774 N N . PHE A 1 95 ? 2.441 -10.125 -2.934 1 98.44 95 PHE A N 1
ATOM 775 C CA . PHE A 1 95 ? 3.584 -9.945 -3.822 1 98.44 95 PHE A CA 1
ATOM 776 C C . PHE A 1 95 ? 4.887 -9.898 -3.027 1 98.44 95 PHE A C 1
ATOM 778 O O . PHE A 1 95 ? 4.91 -9.422 -1.892 1 98.44 95 PHE A O 1
ATOM 785 N N . VAL A 1 96 ? 5.938 -10.391 -3.578 1 97.19 96 VAL A N 1
ATOM 786 C CA . VAL A 1 96 ? 7.309 -10.086 -3.186 1 97.19 96 VAL A CA 1
ATOM 787 C C . VAL A 1 96 ? 7.906 -9.055 -4.137 1 97.19 96 VAL A C 1
ATOM 789 O O . VAL A 1 96 ? 8.016 -9.297 -5.34 1 97.19 96 VAL A O 1
ATOM 792 N N . LEU A 1 97 ? 8.305 -7.957 -3.543 1 95.88 97 LEU A N 1
ATOM 793 C CA . LEU A 1 97 ? 8.625 -6.812 -4.391 1 95.88 97 LEU A CA 1
ATOM 794 C C . LEU A 1 97 ? 10.016 -6.27 -4.066 1 95.88 97 LEU A C 1
ATOM 796 O O . LEU A 1 97 ? 10.531 -6.492 -2.969 1 95.88 97 LEU A O 1
ATOM 800 N N . LYS A 1 98 ? 10.555 -5.602 -5.055 1 91.56 98 LYS A N 1
ATOM 801 C CA . LYS A 1 98 ? 11.82 -4.891 -4.906 1 91.56 98 LYS A CA 1
ATOM 802 C C . LYS A 1 98 ? 11.812 -3.58 -5.688 1 91.56 98 LYS A C 1
ATOM 804 O O . LYS A 1 98 ? 11.43 -3.553 -6.859 1 91.56 98 LYS A O 1
ATOM 809 N N . PHE A 1 99 ? 12.164 -2.512 -5.023 1 86.44 99 PHE A N 1
ATOM 810 C CA . PHE A 1 99 ? 12.32 -1.243 -5.727 1 86.44 99 PHE A CA 1
ATOM 811 C C . PHE A 1 99 ? 13.633 -1.207 -6.496 1 86.44 99 PHE A C 1
ATOM 813 O O . PHE A 1 99 ? 14.664 -1.664 -5.996 1 86.44 99 PHE A O 1
ATOM 820 N N . ILE A 1 100 ? 13.492 -0.671 -7.754 1 84.56 100 ILE A N 1
ATOM 821 C CA . ILE A 1 100 ? 14.727 -0.594 -8.523 1 84.56 100 ILE A CA 1
ATOM 822 C C . ILE A 1 100 ? 15.031 0.861 -8.875 1 84.56 100 ILE A C 1
ATOM 824 O O . ILE A 1 100 ? 14.117 1.686 -8.969 1 84.56 100 ILE A O 1
ATOM 828 N N . MET B 1 1 ? 9.719 -5.504 2.533 1 64.94 1 MET B N 1
ATOM 829 C CA . MET B 1 1 ? 9.562 -4.328 3.387 1 64.94 1 MET B CA 1
ATOM 830 C C . MET B 1 1 ? 8.383 -3.48 2.93 1 64.94 1 MET B C 1
ATOM 832 O O . MET B 1 1 ? 7.465 -3.213 3.711 1 64.94 1 MET B O 1
ATOM 836 N N . LEU B 1 2 ? 8.023 -3.34 1.738 1 87.06 2 LEU B N 1
ATOM 837 C CA . LEU B 1 2 ? 6.875 -2.59 1.251 1 87.06 2 LEU B CA 1
ATOM 838 C C . LEU B 1 2 ? 5.574 -3.299 1.607 1 87.06 2 LEU B C 1
ATOM 840 O O . LEU B 1 2 ? 4.551 -2.65 1.844 1 87.06 2 LEU B O 1
ATOM 844 N N . ASN B 1 3 ? 5.828 -4.508 1.945 1 89.12 3 ASN B N 1
ATOM 845 C CA . ASN B 1 3 ? 4.645 -5.324 2.18 1 89.12 3 ASN B CA 1
ATOM 846 C C . ASN B 1 3 ? 3.98 -4.98 3.512 1 89.12 3 ASN B C 1
ATOM 848 O O . ASN B 1 3 ? 2.756 -5.043 3.635 1 89.12 3 ASN B O 1
ATOM 852 N N . GLU B 1 4 ? 4.82 -4.605 4.535 1 93.12 4 GLU B N 1
ATOM 853 C CA . GLU B 1 4 ? 4.242 -4.18 5.805 1 93.12 4 GLU B CA 1
ATOM 854 C C . GLU B 1 4 ? 3.443 -2.891 5.645 1 93.12 4 GLU B C 1
ATOM 856 O O . GLU B 1 4 ? 2.396 -2.721 6.273 1 93.12 4 GLU B O 1
ATOM 861 N N . ILE B 1 5 ? 3.904 -2.041 4.836 1 95.25 5 ILE B N 1
ATOM 862 C CA . ILE B 1 5 ? 3.213 -0.786 4.566 1 95.25 5 ILE B CA 1
ATOM 863 C C . ILE B 1 5 ? 1.892 -1.07 3.852 1 95.25 5 ILE B C 1
ATOM 865 O O . ILE B 1 5 ? 0.847 -0.535 4.23 1 95.25 5 ILE B O 1
ATOM 869 N N . PHE B 1 6 ? 1.963 -1.964 2.869 1 96.69 6 PHE B N 1
ATOM 870 C CA . PHE B 1 6 ? 0.739 -2.354 2.18 1 96.69 6 PHE B CA 1
ATOM 871 C C . PHE B 1 6 ? -0.26 -2.965 3.154 1 96.69 6 PHE B C 1
ATOM 873 O O . PHE B 1 6 ? -1.466 -2.73 3.045 1 96.69 6 PHE B O 1
ATOM 880 N N . GLU B 1 7 ? 0.237 -3.734 4.059 1 97.31 7 GLU B N 1
ATOM 881 C CA . GLU B 1 7 ? -0.614 -4.371 5.059 1 97.31 7 GLU B CA 1
ATOM 882 C C . GLU B 1 7 ? -1.316 -3.334 5.93 1 97.31 7 GLU B C 1
ATOM 884 O O . GLU B 1 7 ? -2.518 -3.441 6.184 1 97.31 7 GLU B O 1
ATOM 889 N N . ILE B 1 8 ? -0.632 -2.367 6.355 1 96.94 8 ILE B N 1
ATOM 890 C CA . ILE B 1 8 ? -1.202 -1.322 7.199 1 96.94 8 ILE B CA 1
ATOM 891 C C . ILE B 1 8 ? -2.24 -0.529 6.41 1 96.94 8 ILE B C 1
ATOM 893 O O . ILE B 1 8 ? -3.33 -0.249 6.91 1 96.94 8 ILE B O 1
ATOM 897 N N . TYR B 1 9 ? -1.921 -0.211 5.148 1 97.62 9 TYR B N 1
ATOM 898 C CA . TYR B 1 9 ? -2.889 0.503 4.324 1 97.62 9 TYR B CA 1
ATOM 899 C C . TYR B 1 9 ? -4.129 -0.346 4.082 1 97.62 9 TYR B C 1
ATOM 901 O O . TYR B 1 9 ? -5.246 0.176 4.023 1 97.62 9 TYR B O 1
ATOM 909 N N .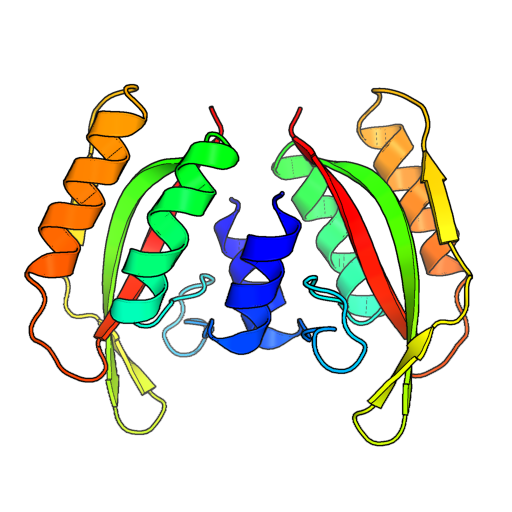 SER B 1 10 ? -3.965 -1.618 3.969 1 97.56 10 SER B N 1
ATOM 910 C CA . SER B 1 10 ? -5.113 -2.49 3.74 1 97.56 10 SER B CA 1
ATOM 911 C C . SER B 1 10 ? -6.031 -2.527 4.957 1 97.56 10 SER B C 1
ATOM 913 O O . SER B 1 10 ? -7.246 -2.664 4.82 1 97.56 10 SER B O 1
ATOM 915 N N . ARG B 1 11 ? -5.496 -2.334 6.109 1 97.5 11 ARG B N 1
ATOM 916 C CA . ARG B 1 11 ? -6.27 -2.453 7.34 1 97.5 11 ARG B CA 1
ATOM 917 C C . ARG B 1 11 ? -6.801 -1.094 7.785 1 97.5 11 ARG B C 1
ATOM 919 O O . ARG B 1 11 ? -7.926 -0.99 8.273 1 97.5 11 ARG B O 1
ATOM 926 N N . GLN B 1 12 ? -5.945 -0.142 7.578 1 97.81 12 GLN B N 1
ATOM 927 C CA . GLN B 1 12 ? -6.254 1.116 8.25 1 97.81 12 GLN B CA 1
ATOM 928 C C . GLN B 1 12 ? -6.367 2.262 7.25 1 97.81 12 GLN B C 1
ATOM 930 O O . GLN B 1 12 ? -6.824 3.354 7.598 1 97.81 12 GLN B O 1
ATOM 935 N N . GLY B 1 13 ? -5.91 2.031 6.039 1 98.06 13 GLY B N 1
ATOM 936 C CA . GLY B 1 13 ? -6.027 3.068 5.027 1 98.06 13 GLY B CA 1
ATOM 937 C C . GLY B 1 13 ? -7.453 3.277 4.551 1 98.06 13 GLY B C 1
ATOM 938 O O . GLY B 1 13 ? -8.266 2.35 4.582 1 98.06 13 GLY B O 1
ATOM 939 N N . GLU B 1 14 ? -7.691 4.492 4.188 1 98.25 14 GLU B N 1
ATOM 940 C CA . GLU B 1 14 ? -9 4.801 3.611 1 98.25 14 GLU B CA 1
ATOM 941 C C . GLU B 1 14 ? -8.852 5.617 2.328 1 98.25 14 GLU B C 1
ATOM 943 O O . GLU B 1 14 ? -8.031 6.531 2.256 1 98.25 14 GLU B O 1
ATOM 948 N N . SER B 1 15 ? -9.656 5.246 1.379 1 97.44 15 SER B N 1
ATOM 949 C CA . SER B 1 15 ? -9.633 5.906 0.077 1 97.44 15 SER B CA 1
ATOM 950 C C . SER B 1 15 ? -10.266 7.293 0.147 1 97.44 15 SER B C 1
ATOM 952 O O . SER B 1 15 ? -11.289 7.48 0.809 1 97.44 15 SER B O 1
ATOM 954 N N . LEU B 1 16 ? -9.68 8.227 -0.535 1 97.5 16 LEU B N 1
ATOM 955 C CA . LEU B 1 16 ? -10.211 9.586 -0.617 1 97.5 16 LEU B CA 1
ATOM 956 C C . LEU B 1 16 ? -11.016 9.773 -1.896 1 97.5 16 LEU B C 1
ATOM 958 O O . LEU B 1 16 ? -11.359 10.906 -2.258 1 97.5 16 LEU B O 1
ATOM 962 N N . ILE B 1 17 ? -11.352 8.695 -2.527 1 95.06 17 ILE B N 1
ATOM 963 C CA . ILE B 1 17 ? -12.016 8.773 -3.824 1 95.06 17 ILE B CA 1
ATOM 964 C C . ILE B 1 17 ? -13.359 9.477 -3.678 1 95.06 17 ILE B C 1
ATOM 966 O O . ILE B 1 17 ? -13.82 10.141 -4.605 1 95.06 17 ILE B O 1
ATOM 970 N N . GLY B 1 18 ? -13.984 9.352 -2.527 1 95 18 GLY B N 1
ATOM 971 C CA . GLY B 1 18 ? -15.273 9.984 -2.279 1 95 18 GLY B CA 1
ATOM 972 C C . GLY B 1 18 ? -15.227 11.492 -2.43 1 95 18 GLY B C 1
ATOM 973 O O . GLY B 1 18 ? -16.266 12.125 -2.633 1 95 18 GLY B O 1
ATOM 974 N N . ILE B 1 19 ? -14.078 12.086 -2.291 1 96.19 19 ILE B N 1
ATOM 975 C CA . ILE B 1 19 ? -13.953 13.539 -2.432 1 96.19 19 ILE B CA 1
ATOM 976 C C . ILE B 1 19 ? -13.148 13.859 -3.689 1 96.19 19 ILE B C 1
ATOM 978 O O . ILE B 1 19 ? -12.594 14.961 -3.812 1 96.19 19 ILE B O 1
ATOM 982 N N . GLY B 1 20 ? -12.953 12.875 -4.551 1 94.25 20 GLY B N 1
ATOM 983 C CA . GLY B 1 20 ? -12.383 13.094 -5.871 1 94.25 20 GLY B CA 1
ATOM 984 C C . GLY B 1 20 ? -10.875 12.93 -5.906 1 94.25 20 GLY B C 1
ATOM 985 O O . GLY B 1 20 ? -10.234 13.227 -6.914 1 94.25 20 GLY B O 1
ATOM 986 N N . ILE B 1 21 ? -10.266 12.555 -4.891 1 94.44 21 ILE B N 1
ATOM 987 C CA . ILE B 1 21 ? -8.82 12.367 -4.809 1 94.44 21 ILE B CA 1
ATOM 988 C C . ILE B 1 21 ? -8.484 10.883 -4.855 1 94.44 21 ILE B C 1
ATOM 990 O O . ILE B 1 21 ? -9.016 10.094 -4.074 1 94.44 21 ILE B O 1
ATOM 994 N N . ARG B 1 22 ? -7.578 10.492 -5.727 1 93.31 22 ARG B N 1
ATOM 995 C CA . ARG B 1 22 ? -7.199 9.086 -5.879 1 93.31 22 ARG B CA 1
ATOM 996 C C . ARG B 1 22 ? -5.992 8.75 -5.012 1 93.31 22 ARG B C 1
ATOM 998 O O . ARG B 1 22 ? -4.953 8.328 -5.523 1 93.31 22 ARG B O 1
ATOM 1005 N N . GLU B 1 23 ? -6.07 8.906 -3.791 1 96.44 23 GLU B N 1
ATOM 1006 C CA . GLU B 1 23 ? -5.07 8.609 -2.768 1 96.44 23 GLU B CA 1
ATOM 1007 C C . GLU B 1 23 ? -5.707 7.945 -1.55 1 96.44 23 GLU B C 1
ATOM 1009 O O . GLU B 1 23 ? -6.934 7.93 -1.414 1 96.44 23 GLU B O 1
ATOM 1014 N N . ALA B 1 24 ? -4.887 7.344 -0.839 1 97.94 24 ALA B N 1
ATOM 1015 C CA . ALA B 1 24 ? -5.312 6.82 0.456 1 97.94 24 ALA B CA 1
ATOM 1016 C C . ALA B 1 24 ? -4.82 7.707 1.596 1 97.94 24 ALA B C 1
ATOM 1018 O O . ALA B 1 24 ? -3.781 8.367 1.476 1 97.94 24 ALA B O 1
ATOM 1019 N N . ALA B 1 25 ? -5.629 7.73 2.629 1 98.5 25 ALA B N 1
ATOM 1020 C CA . ALA B 1 25 ? -5.23 8.422 3.854 1 98.5 25 ALA B CA 1
ATOM 1021 C C . ALA B 1 25 ? -5.188 7.457 5.035 1 98.5 25 ALA B C 1
ATOM 1023 O O . ALA B 1 25 ? -5.895 6.449 5.047 1 98.5 25 ALA B O 1
ATOM 1024 N N . LEU B 1 26 ? -4.328 7.801 5.961 1 98.62 26 LEU B N 1
ATOM 1025 C CA . LEU B 1 26 ? -4.219 7.07 7.219 1 98.62 26 LEU B CA 1
ATOM 1026 C C . LEU B 1 26 ? -4.641 7.941 8.398 1 98.62 26 LEU B C 1
ATOM 1028 O O . LEU B 1 26 ? -4.387 9.148 8.406 1 98.62 26 LEU B O 1
ATOM 1032 N N . PRO B 1 27 ? -5.281 7.258 9.422 1 98.69 27 PRO B N 1
ATOM 1033 C CA . PRO B 1 27 ? -5.398 8.031 10.664 1 98.69 27 PRO B CA 1
ATOM 1034 C C . PRO B 1 27 ? -4.059 8.57 11.148 1 98.69 27 PRO B C 1
ATOM 1036 O O . PRO B 1 27 ? -3.037 7.887 11.047 1 98.69 27 PRO B O 1
ATOM 1039 N N . VAL B 1 28 ? -4.098 9.75 11.703 1 98.56 28 VAL B N 1
ATOM 1040 C CA . VAL B 1 28 ? -2.873 10.461 12.062 1 98.56 28 VAL B CA 1
ATOM 1041 C C . VAL B 1 28 ? -2.041 9.594 13.008 1 98.56 28 VAL B C 1
ATOM 1043 O O . VAL B 1 28 ? -0.835 9.43 12.812 1 98.56 28 VAL B O 1
ATOM 1046 N N . PRO B 1 29 ? -2.641 8.938 14.039 1 98 29 PRO B N 1
ATOM 1047 C CA . PRO B 1 29 ? -1.792 8.102 14.891 1 98 29 PRO B CA 1
ATOM 1048 C C . PRO B 1 29 ? -1.108 6.973 14.117 1 98 29 PRO B C 1
ATOM 1050 O O . PRO B 1 29 ? 0.068 6.684 14.352 1 98 29 PRO B O 1
ATOM 1053 N N . THR B 1 30 ? -1.783 6.316 13.211 1 98 30 THR B N 1
ATOM 1054 C CA . THR B 1 30 ? -1.203 5.27 12.375 1 98 30 THR B CA 1
ATOM 1055 C C . THR B 1 30 ? -0.097 5.832 11.492 1 98 30 THR B C 1
ATOM 1057 O O . THR B 1 30 ? 0.94 5.191 11.297 1 98 30 THR B O 1
ATOM 1060 N N . ALA B 1 31 ? -0.366 7.008 10.961 1 98.38 31 ALA B N 1
ATOM 1061 C CA . ALA B 1 31 ? 0.613 7.68 10.109 1 98.38 31 ALA B CA 1
ATOM 1062 C C . ALA B 1 31 ? 1.918 7.922 10.859 1 98.38 31 ALA B C 1
ATOM 1064 O O . ALA B 1 31 ? 3.004 7.746 10.305 1 98.38 31 ALA B O 1
ATOM 1065 N N . ILE B 1 32 ? 1.794 8.352 12.031 1 98.06 32 ILE B N 1
ATOM 1066 C CA . ILE B 1 32 ? 2.98 8.57 12.852 1 98.06 32 ILE B CA 1
ATOM 1067 C C . ILE B 1 32 ? 3.736 7.254 13.023 1 98.06 32 ILE B C 1
ATOM 1069 O O . ILE B 1 32 ? 4.965 7.215 12.898 1 98.06 32 ILE B O 1
ATOM 1073 N N . ASP B 1 33 ? 3.027 6.176 13.211 1 96.44 33 ASP B N 1
ATOM 1074 C CA . ASP B 1 33 ? 3.613 4.863 13.469 1 96.44 33 ASP B CA 1
ATOM 1075 C C . ASP B 1 33 ? 4.379 4.355 12.242 1 96.44 33 ASP B C 1
ATOM 1077 O O . ASP B 1 33 ? 5.379 3.652 12.383 1 96.44 33 ASP B O 1
ATOM 1081 N N . ILE B 1 34 ? 3.926 4.703 11.078 1 96.62 34 ILE B N 1
ATOM 1082 C CA . ILE B 1 34 ? 4.512 4.059 9.914 1 96.62 34 ILE B CA 1
ATOM 1083 C C . ILE B 1 34 ? 5.699 4.875 9.406 1 96.62 34 ILE B C 1
ATOM 1085 O O . ILE B 1 34 ? 6.426 4.438 8.516 1 96.62 34 ILE B O 1
ATOM 1089 N N . LEU B 1 35 ? 6 6.027 9.992 1 97.75 35 LEU B N 1
ATOM 1090 C CA . LEU B 1 35 ? 7.102 6.863 9.531 1 97.75 35 LEU B CA 1
ATOM 1091 C C . LEU B 1 35 ? 8.422 6.105 9.602 1 97.75 35 LEU B C 1
ATOM 1093 O O . LEU B 1 35 ? 9.273 6.25 8.711 1 97.75 35 LEU B O 1
ATOM 1097 N N . ASN B 1 36 ? 8.602 5.305 10.602 1 95.69 36 ASN B N 1
ATOM 1098 C CA . ASN B 1 36 ? 9.828 4.531 10.719 1 95.69 36 ASN B CA 1
ATOM 1099 C C . ASN B 1 36 ? 9.945 3.498 9.602 1 95.69 36 ASN B C 1
ATOM 1101 O O . ASN B 1 36 ? 11.055 3.174 9.164 1 95.69 36 ASN B O 1
ATOM 1105 N N . LEU B 1 37 ? 8.844 2.955 9.18 1 95.31 37 LEU B N 1
ATOM 1106 C CA . LEU B 1 37 ? 8.867 2.018 8.062 1 95.31 37 LEU B CA 1
ATOM 1107 C C . LEU B 1 37 ? 9.344 2.707 6.785 1 95.31 37 LEU B C 1
ATOM 1109 O O . L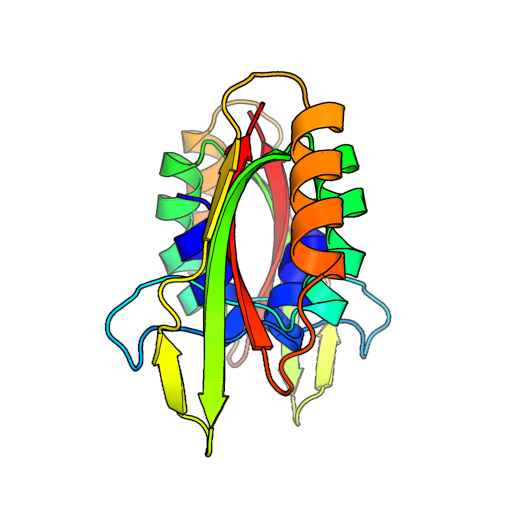EU B 1 37 ? 10.008 2.09 5.953 1 95.31 37 LEU B O 1
ATOM 1113 N N . PHE B 1 38 ? 9 3.936 6.645 1 96 38 PHE B N 1
ATOM 1114 C CA . PHE B 1 38 ? 9.461 4.695 5.488 1 96 38 PHE B CA 1
ATOM 1115 C C . PHE B 1 38 ? 10.984 4.816 5.488 1 96 38 PHE B C 1
ATOM 1117 O O . PHE B 1 38 ? 11.609 4.777 4.43 1 96 38 PHE B O 1
ATOM 1124 N N . ILE B 1 39 ? 11.523 4.992 6.723 1 95.25 39 ILE B N 1
ATOM 1125 C CA . ILE B 1 39 ? 12.977 5.051 6.844 1 95.25 39 ILE B CA 1
ATOM 1126 C C . ILE B 1 39 ? 13.594 3.766 6.297 1 95.25 39 ILE B C 1
ATOM 1128 O O . ILE B 1 39 ? 14.5 3.811 5.469 1 95.25 39 ILE B O 1
ATOM 1132 N N . ASN B 1 40 ? 13.055 2.662 6.703 1 92.88 40 ASN B N 1
ATOM 1133 C CA . ASN B 1 40 ? 13.586 1.36 6.309 1 92.88 40 ASN B CA 1
ATOM 1134 C C . ASN B 1 40 ? 13.43 1.126 4.809 1 92.88 40 ASN B C 1
ATOM 1136 O O . ASN B 1 40 ? 14.266 0.463 4.191 1 92.88 40 ASN B O 1
ATOM 1140 N N . GLU B 1 41 ? 12.422 1.713 4.23 1 90.12 41 GLU B N 1
ATOM 1141 C CA . GLU B 1 41 ? 12.133 1.51 2.816 1 90.12 41 GLU B CA 1
ATOM 1142 C C . GLU B 1 41 ? 12.742 2.619 1.963 1 90.12 41 GLU B C 1
ATOM 1144 O O . GLU B 1 41 ? 12.516 2.674 0.752 1 90.12 41 GLU B O 1
ATOM 1149 N N . ARG B 1 42 ? 13.445 3.498 2.629 1 92.25 42 ARG B N 1
ATOM 1150 C CA . ARG B 1 42 ? 14.094 4.617 1.95 1 92.25 42 ARG B CA 1
ATOM 1151 C C . ARG B 1 42 ? 13.078 5.449 1.177 1 92.25 42 ARG B C 1
ATOM 1153 O O . ARG B 1 42 ? 13.266 5.723 -0.011 1 92.25 42 ARG B O 1
ATOM 1160 N N . ILE B 1 43 ? 12.062 5.746 1.837 1 94.5 43 ILE B N 1
ATOM 1161 C CA . ILE B 1 43 ? 11 6.578 1.278 1 94.5 43 ILE B CA 1
ATOM 1162 C C . ILE B 1 43 ? 11.062 7.977 1.891 1 94.5 43 ILE B C 1
ATOM 1164 O O . ILE B 1 43 ? 10.891 8.141 3.102 1 94.5 43 ILE B O 1
ATOM 1168 N N . LEU B 1 44 ? 11.289 8.938 1.031 1 96.56 44 LEU B N 1
ATOM 1169 C CA . LEU B 1 44 ? 11.297 10.352 1.412 1 96.56 44 LEU B CA 1
ATOM 1170 C C . LEU B 1 44 ? 9.875 10.891 1.515 1 96.56 44 LEU B C 1
ATOM 1172 O O . LEU B 1 44 ? 9.07 10.711 0.595 1 96.56 44 LEU B O 1
ATOM 1176 N N . VAL B 1 45 ? 9.609 11.516 2.678 1 97.94 45 VAL B N 1
ATOM 1177 C CA . VAL B 1 45 ? 8.312 12.164 2.85 1 97.94 45 VAL B CA 1
ATOM 1178 C C . VAL B 1 45 ? 8.422 13.633 2.457 1 97.94 45 VAL B C 1
ATOM 1180 O O . VAL B 1 45 ? 9 14.438 3.188 1 97.94 45 VAL B O 1
ATOM 1183 N N . LEU B 1 46 ? 7.801 13.945 1.377 1 98 46 LEU B N 1
ATOM 1184 C CA . LEU B 1 46 ? 7.914 15.297 0.833 1 98 46 LEU B CA 1
ATOM 1185 C C . LEU B 1 46 ? 6.836 16.203 1.41 1 98 46 LEU B C 1
ATOM 1187 O O . LEU B 1 46 ? 6.887 17.422 1.23 1 98 46 LEU B O 1
ATOM 1191 N N . GLY B 1 47 ? 5.891 15.656 2.037 1 98.31 47 GLY B N 1
ATOM 1192 C CA . GLY B 1 47 ? 4.801 16.406 2.652 1 98.31 47 GLY B CA 1
ATOM 1193 C C . GLY B 1 47 ? 3.535 15.578 2.816 1 98.31 47 GLY B C 1
ATOM 1194 O O . GLY B 1 47 ? 3.588 14.352 2.838 1 98.31 47 GLY B O 1
ATOM 1195 N N . GLY B 1 48 ? 2.463 16.281 3.029 1 98.31 48 GLY B N 1
ATOM 1196 C CA . GLY B 1 48 ? 1.17 15.625 3.191 1 98.31 48 GLY B CA 1
ATOM 1197 C C . GLY B 1 48 ? 0.04 16.609 3.445 1 98.31 48 GLY B C 1
ATOM 1198 O O . GLY B 1 48 ? 0.28 17.797 3.68 1 98.31 48 GLY B O 1
ATOM 1199 N N . ASP B 1 49 ? -1.171 16.094 3.223 1 98.44 49 ASP B N 1
ATOM 1200 C CA . ASP B 1 49 ? -2.393 16.859 3.455 1 98.44 49 ASP B CA 1
ATOM 1201 C C . ASP B 1 49 ? -3.232 16.219 4.562 1 98.44 49 ASP B C 1
ATOM 1203 O O . ASP B 1 49 ? -3.289 15 4.688 1 98.44 49 ASP B O 1
ATOM 1207 N N . ILE B 1 50 ? -3.951 17.125 5.273 1 98.69 50 ILE B N 1
ATOM 1208 C CA . ILE B 1 50 ? -4.742 16.672 6.418 1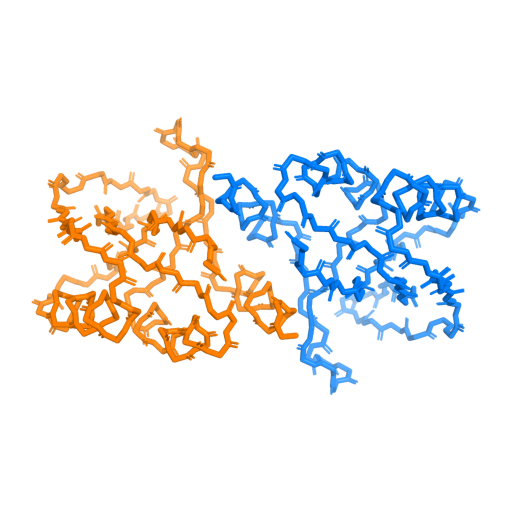 98.69 50 ILE B CA 1
ATOM 1209 C C . ILE B 1 50 ? -6.227 16.703 6.062 1 98.69 50 ILE B C 1
ATOM 1211 O O . ILE B 1 50 ? -6.699 17.641 5.426 1 98.69 50 ILE B O 1
ATOM 1215 N N . TYR B 1 51 ? -6.848 15.711 6.441 1 98.56 51 TYR B N 1
ATOM 1216 C CA . TYR B 1 51 ? -8.289 15.578 6.273 1 98.56 51 TYR B CA 1
ATOM 1217 C C . TYR B 1 51 ? -8.969 15.25 7.598 1 98.56 51 TYR B C 1
ATOM 1219 O O . TYR B 1 51 ? -8.312 14.766 8.531 1 98.56 51 TYR B O 1
ATOM 1227 N N . ILE B 1 52 ? -10.195 15.508 7.633 1 98.44 52 ILE B N 1
ATOM 1228 C CA . ILE B 1 52 ? -11.016 15.094 8.766 1 98.44 52 ILE B CA 1
ATOM 1229 C C . ILE B 1 52 ? -12.148 14.195 8.281 1 98.44 52 ILE B C 1
ATOM 1231 O O . ILE B 1 52 ? -12.766 14.469 7.246 1 98.44 52 ILE B O 1
ATOM 1235 N N . LYS B 1 53 ? -12.344 13.148 8.898 1 98.06 53 LYS B N 1
ATOM 1236 C CA . LYS B 1 53 ? -13.453 12.258 8.57 1 98.06 53 LYS B CA 1
ATOM 1237 C C . LYS B 1 53 ? -14.641 12.477 9.5 1 98.06 53 LYS B C 1
ATOM 1239 O O . LYS B 1 53 ? -14.492 12.398 10.727 1 98.06 53 LYS B O 1
ATOM 1244 N N . LYS B 1 54 ? -15.742 12.766 8.93 1 96.62 54 LYS B N 1
ATOM 1245 C CA . LYS B 1 54 ? -17.016 12.891 9.648 1 96.62 54 LYS B CA 1
ATOM 1246 C C . LYS B 1 54 ? -18.109 12.062 8.984 1 96.62 54 LYS B C 1
ATOM 1248 O O . LYS B 1 54 ? -18.391 12.242 7.797 1 96.62 54 LYS B O 1
ATOM 1253 N N . ASP B 1 55 ? -18.812 11.18 9.703 1 94.38 55 ASP B N 1
ATOM 1254 C CA . ASP B 1 55 ? -19.891 10.336 9.219 1 94.38 55 ASP B CA 1
ATOM 1255 C C . ASP B 1 55 ? -19.5 9.641 7.914 1 94.38 55 ASP B C 1
ATOM 1257 O O . ASP B 1 55 ? -20.234 9.703 6.926 1 94.38 55 ASP B O 1
ATOM 1261 N N . ASN B 1 56 ? -18.312 9.164 7.773 1 91.62 56 ASN B N 1
ATOM 1262 C CA . ASN B 1 56 ? -17.781 8.359 6.684 1 91.62 56 ASN B CA 1
ATOM 1263 C C . ASN B 1 56 ? -17.469 9.211 5.457 1 91.62 56 ASN B C 1
ATOM 1265 O O . ASN B 1 56 ? -17.297 8.68 4.355 1 91.62 56 ASN B O 1
ATOM 1269 N N . TYR B 1 57 ? -17.469 10.508 5.754 1 96.25 57 TYR B N 1
ATOM 1270 C CA . TYR B 1 57 ? -17.094 11.445 4.703 1 96.25 57 TYR B CA 1
ATOM 1271 C C . TYR B 1 57 ? -15.82 12.203 5.082 1 96.25 57 TYR B C 1
ATOM 1273 O O . TYR B 1 57 ? -15.656 12.602 6.238 1 96.25 57 TYR B O 1
ATOM 1281 N N . PHE B 1 58 ? -15.016 12.367 4.059 1 98.12 58 PHE B N 1
ATOM 1282 C CA . PHE B 1 58 ? -13.805 13.141 4.301 1 98.12 58 PHE B CA 1
ATOM 1283 C C . PHE B 1 58 ? -14.016 14.609 3.93 1 98.12 58 PHE B C 1
ATOM 1285 O O . PHE B 1 58 ? -14.68 14.906 2.936 1 98.12 58 PHE B O 1
ATOM 1292 N N . TYR B 1 59 ? -13.383 15.438 4.711 1 97.81 59 TYR B N 1
ATOM 1293 C CA . TYR B 1 59 ? -13.328 16.875 4.453 1 97.81 59 TYR B CA 1
ATOM 1294 C C . TYR B 1 59 ? -11.891 17.359 4.422 1 97.81 59 TYR B C 1
ATOM 1296 O O . TYR B 1 59 ? -11.078 16.984 5.266 1 97.81 59 TYR B O 1
ATOM 1304 N N . GLN B 1 60 ? -11.656 18.219 3.455 1 96.44 60 GLN B N 1
ATOM 1305 C CA . GLN B 1 60 ? -10.328 18.812 3.371 1 96.44 60 GLN B CA 1
ATOM 1306 C C . GLN B 1 60 ? -10.148 19.922 4.414 1 96.44 60 GLN B C 1
ATOM 1308 O O . GLN B 1 60 ? -11.039 20.75 4.594 1 96.44 60 GLN B O 1
ATOM 1313 N N . THR B 1 61 ? -9.031 19.891 5.098 1 96.69 61 THR B N 1
ATOM 1314 C CA . THR B 1 61 ? -8.758 20.938 6.078 1 96.69 61 THR B CA 1
ATOM 1315 C C . THR B 1 61 ? -7.93 22.047 5.457 1 96.69 61 THR B C 1
ATOM 1317 O O . THR B 1 61 ? -7.852 23.156 6.012 1 96.69 61 THR B O 1
ATOM 1320 N N . TYR B 1 62 ? -7.242 21.766 4.41 1 95.69 62 TYR B N 1
ATOM 1321 C CA . TYR B 1 62 ? -6.305 22.641 3.707 1 95.69 62 TYR B CA 1
ATOM 1322 C C . TYR B 1 62 ? -5.027 22.828 4.516 1 95.69 62 TYR B C 1
ATOM 1324 O O . TYR B 1 62 ? -4.152 23.609 4.129 1 95.69 62 TYR B O 1
ATOM 1332 N N . ASP B 1 63 ? -4.977 22.094 5.637 1 97 63 ASP B N 1
ATOM 1333 C CA . ASP B 1 63 ? -3.705 22.016 6.352 1 97 63 ASP B CA 1
ATOM 1334 C C . ASP B 1 63 ? -2.752 21.031 5.668 1 97 63 ASP B C 1
ATOM 1336 O O . ASP B 1 63 ? -3.172 19.969 5.211 1 97 63 ASP B O 1
ATOM 1340 N N . ASN B 1 64 ? -1.544 21.484 5.598 1 97.81 64 ASN B N 1
ATOM 1341 C CA . ASN B 1 64 ? -0.531 20.656 4.961 1 97.81 64 ASN B CA 1
ATOM 1342 C C . ASN B 1 64 ? 0.877 21.062 5.379 1 97.81 64 ASN B C 1
ATOM 1344 O O . ASN B 1 64 ? 1.055 22.062 6.086 1 97.81 64 ASN B O 1
ATOM 1348 N N . TRP B 1 65 ? 1.806 20.266 5.02 1 98.56 65 TRP B N 1
ATOM 1349 C CA . TRP B 1 65 ? 3.217 20.594 5.184 1 98.56 65 TRP B CA 1
ATOM 1350 C C . TRP B 1 65 ? 4.027 20.141 3.975 1 98.56 65 TRP B C 1
ATOM 1352 O O . TRP B 1 65 ? 3.545 19.359 3.156 1 98.56 65 TRP B O 1
ATOM 1362 N N . TYR B 1 66 ? 5.117 20.703 3.846 1 98 66 TYR B N 1
ATOM 1363 C CA . TYR B 1 66 ? 6.012 20.281 2.773 1 98 66 TYR B CA 1
ATOM 1364 C C . TYR B 1 66 ? 7.461 20.25 3.25 1 98 66 TYR B C 1
ATOM 1366 O O . TYR B 1 66 ? 7.812 20.922 4.223 1 98 66 TYR B O 1
ATOM 1374 N N . TYR B 1 67 ? 8.227 19.438 2.67 1 98.5 67 TYR B N 1
ATOM 1375 C CA . TYR B 1 67 ? 9.656 19.312 2.896 1 98.5 67 TYR B CA 1
ATOM 1376 C C . TYR B 1 67 ? 10.43 19.438 1.589 1 98.5 67 TYR B C 1
ATOM 1378 O O . TYR B 1 67 ? 10.117 18.766 0.603 1 98.5 67 TYR B O 1
ATOM 1386 N N . GLU B 1 68 ? 11.438 20.422 1.691 1 96.62 68 GLU B N 1
ATOM 1387 C CA . GLU B 1 68 ? 12.328 20.609 0.554 1 96.62 68 GLU B CA 1
ATOM 1388 C C . GLU B 1 68 ? 13.742 20.109 0.872 1 96.62 68 GLU B C 1
ATOM 1390 O O . GLU B 1 68 ? 14.398 20.641 1.771 1 96.62 68 GLU B O 1
ATOM 1395 N N . GLY B 1 69 ? 14.117 19.094 0.53 1 96.12 69 GLY B N 1
ATOM 1396 C CA . GLY B 1 69 ? 15.43 18.5 0.767 1 96.12 69 GLY B CA 1
ATOM 1397 C C . GLY B 1 69 ? 15.523 17.047 0.343 1 96.12 69 GLY B C 1
ATOM 1398 O O . GLY B 1 69 ? 14.602 16.516 -0.277 1 96.12 69 GLY B O 1
ATOM 1399 N N . SER B 1 70 ? 16.672 16.5 0.498 1 96.69 70 SER B N 1
ATOM 1400 C CA . 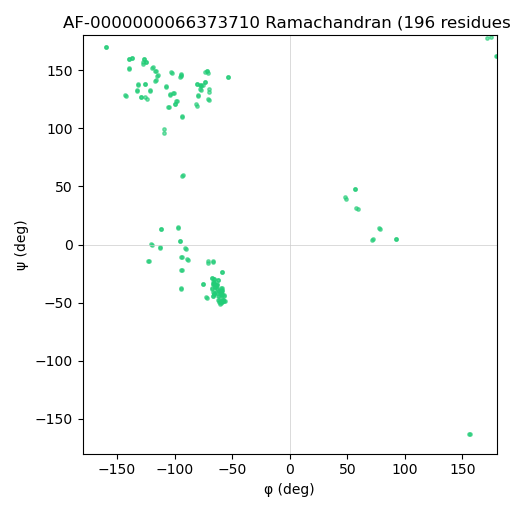SER B 1 70 ? 16.891 15.125 0.073 1 96.69 70 SER B CA 1
ATOM 1401 C C . SER B 1 70 ? 17.312 14.242 1.246 1 96.69 70 SER B C 1
ATOM 1403 O O . SER B 1 70 ? 17.594 13.062 1.067 1 96.69 70 SER B O 1
ATOM 1405 N N . ASN B 1 71 ? 17.375 14.906 2.395 1 97.94 71 ASN B N 1
ATOM 1406 C CA . ASN B 1 71 ? 17.766 14.133 3.572 1 97.94 71 ASN B CA 1
ATOM 1407 C C . ASN B 1 71 ? 16.578 13.359 4.145 1 97.94 71 ASN B C 1
ATOM 1409 O O . ASN B 1 71 ? 15.609 13.953 4.602 1 97.94 71 ASN B O 1
ATOM 1413 N N . LEU B 1 72 ? 16.75 12.086 4.176 1 97.88 72 LEU B N 1
ATOM 1414 C CA . LEU B 1 72 ? 15.68 11.188 4.594 1 97.88 72 LEU B CA 1
ATOM 1415 C C . LEU B 1 72 ? 15.273 11.453 6.035 1 97.88 72 LEU B C 1
ATOM 1417 O O . LEU B 1 72 ? 14.086 11.633 6.328 1 97.88 72 LEU B O 1
ATOM 1421 N N . PHE B 1 73 ? 16.172 11.562 6.902 1 98.06 73 PHE B N 1
ATOM 1422 C CA . PHE B 1 73 ? 15.883 11.711 8.32 1 98.06 73 PHE B CA 1
ATOM 1423 C C . PHE B 1 73 ? 15.227 13.062 8.602 1 98.06 73 PHE B C 1
ATOM 1425 O O . PHE B 1 73 ? 14.305 13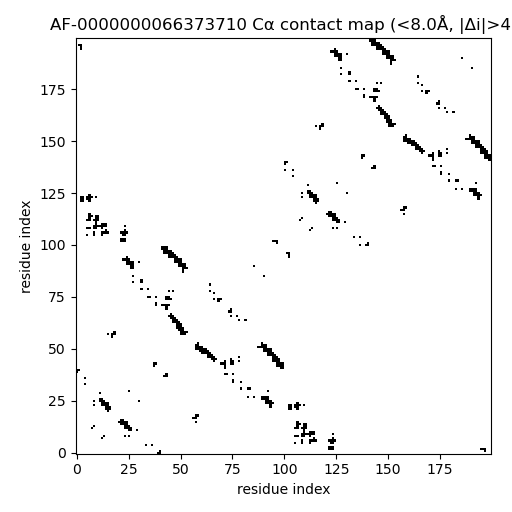.156 9.414 1 98.06 73 PHE B O 1
ATOM 1432 N N . ASN B 1 74 ? 15.68 14.055 7.891 1 98.38 74 ASN B N 1
ATOM 1433 C CA . ASN B 1 74 ? 15.055 15.359 8.055 1 98.38 74 ASN B CA 1
ATOM 1434 C C . ASN B 1 74 ? 13.609 15.359 7.562 1 98.38 74 ASN B C 1
ATOM 1436 O O . ASN B 1 74 ? 12.742 15.984 8.172 1 98.38 74 ASN B O 1
ATOM 1440 N N . SER B 1 75 ? 13.391 14.695 6.438 1 98.56 75 SER B N 1
ATOM 1441 C CA . SER B 1 75 ? 12.039 14.586 5.895 1 98.56 75 SER B CA 1
ATOM 1442 C C . SER B 1 75 ? 11.094 13.914 6.883 1 98.56 75 SER B C 1
ATOM 1444 O O . SER B 1 75 ? 9.961 14.359 7.078 1 98.56 75 SER B O 1
ATOM 1446 N N . ILE B 1 76 ? 11.57 12.898 7.562 1 98.62 76 ILE B N 1
ATOM 1447 C CA . ILE B 1 76 ? 10.781 12.141 8.531 1 98.62 76 ILE B CA 1
ATOM 1448 C C . ILE B 1 76 ? 10.555 12.984 9.781 1 98.62 76 ILE B C 1
ATOM 1450 O O . ILE B 1 76 ? 9.438 13.031 10.312 1 98.62 76 ILE B O 1
ATOM 1454 N N . ASN B 1 77 ? 11.562 13.57 10.211 1 98.5 77 ASN B N 1
ATOM 1455 C CA . ASN B 1 77 ? 11.445 14.414 11.398 1 98.5 77 ASN B CA 1
ATOM 1456 C C . ASN B 1 77 ? 10.438 15.539 11.195 1 98.5 77 ASN B C 1
ATOM 1458 O O . ASN B 1 77 ? 9.664 15.852 12.102 1 98.5 77 ASN B O 1
ATOM 1462 N N . LYS B 1 78 ? 10.508 16.109 10.062 1 98.69 78 LYS B N 1
ATOM 1463 C CA . LYS B 1 78 ? 9.555 17.172 9.742 1 98.69 78 LYS B CA 1
ATOM 1464 C C . LYS B 1 78 ? 8.117 16.641 9.773 1 98.69 78 LYS B C 1
ATOM 1466 O O . LYS B 1 78 ? 7.227 17.281 10.32 1 98.69 78 LYS B O 1
ATOM 1471 N N . ALA B 1 79 ? 7.922 15.562 9.117 1 98.75 79 ALA B N 1
ATOM 1472 C CA . ALA B 1 79 ? 6.605 14.93 9.125 1 98.75 79 ALA B CA 1
ATOM 1473 C C . ALA B 1 79 ? 6.152 14.625 10.555 1 98.75 79 ALA B C 1
ATOM 1475 O O . ALA B 1 79 ? 5.027 14.953 10.938 1 98.75 79 ALA B O 1
ATOM 1476 N N . MET B 1 80 ? 7.023 14.031 11.305 1 98.62 80 MET B N 1
ATOM 1477 C CA . MET B 1 80 ? 6.738 13.664 12.688 1 98.62 80 MET B CA 1
ATOM 1478 C C . MET B 1 80 ? 6.355 14.891 13.508 1 98.62 80 MET B C 1
ATOM 1480 O O . MET B 1 80 ? 5.359 14.875 14.234 1 98.62 80 MET B O 1
ATOM 1484 N N . HIS B 1 81 ? 7.113 15.852 13.375 1 98.5 81 HIS B N 1
ATOM 1485 C CA . HIS B 1 81 ? 6.863 17.078 14.117 1 98.5 81 HIS B CA 1
ATOM 1486 C C . HIS B 1 81 ? 5.492 17.656 13.781 1 98.5 81 HIS B C 1
ATOM 1488 O O . HIS B 1 81 ? 4.723 18 14.672 1 98.5 81 HIS B O 1
ATOM 1494 N N . TYR B 1 82 ? 5.223 17.766 12.5 1 98.75 82 TYR B N 1
ATOM 1495 C CA . TYR B 1 82 ? 3.951 18.328 12.07 1 98.75 82 TYR B CA 1
ATOM 1496 C C . TYR B 1 82 ? 2.783 17.5 12.594 1 98.75 82 TYR B C 1
ATOM 1498 O O . TYR B 1 82 ? 1.854 18.047 13.195 1 98.75 82 TYR B O 1
ATOM 1506 N N . LEU B 1 83 ? 2.832 16.25 12.391 1 98.69 83 LEU B N 1
ATOM 1507 C CA . LEU B 1 83 ? 1.726 15.352 12.719 1 98.69 83 LEU B CA 1
ATOM 1508 C C . LEU B 1 83 ? 1.509 15.289 14.227 1 98.69 83 LEU B C 1
ATOM 1510 O O . LEU B 1 83 ? 0.372 15.172 14.688 1 98.69 83 LEU B O 1
ATOM 1514 N N . SER B 1 84 ? 2.568 15.391 14.93 1 98.19 84 SER B N 1
ATOM 1515 C CA . SER B 1 84 ? 2.463 15.312 16.391 1 98.19 84 SER B CA 1
ATOM 1516 C C . SER B 1 84 ? 1.708 16.5 16.953 1 98.19 84 SER B C 1
ATOM 1518 O O . SER B 1 84 ? 1.246 16.469 18.094 1 98.19 84 SER B O 1
ATOM 1520 N N . GLN B 1 85 ? 1.561 17.469 16.156 1 97.75 85 GLN B N 1
ATOM 1521 C CA . GLN B 1 85 ? 0.891 18.688 16.609 1 97.75 85 GLN B CA 1
ATOM 1522 C C . GLN B 1 85 ? -0.6 18.656 16.281 1 97.75 85 GLN B C 1
ATOM 1524 O O . GLN B 1 85 ? -1.36 19.516 16.734 1 97.75 85 GLN B O 1
ATOM 1529 N N . ILE B 1 86 ? -0.976 17.734 15.516 1 97.31 86 ILE B N 1
ATOM 1530 C CA . ILE B 1 86 ? -2.383 17.641 15.141 1 97.31 86 ILE B CA 1
ATOM 1531 C C . ILE B 1 86 ? -3.209 17.203 16.344 1 97.31 86 ILE B C 1
ATOM 1533 O O . ILE B 1 86 ? -2.969 16.141 16.922 1 97.31 86 ILE B O 1
ATOM 1537 N N . LYS B 1 87 ? -4.191 17.953 16.703 1 93.62 87 LYS B N 1
ATOM 1538 C CA . LYS B 1 87 ? -5.035 17.672 17.859 1 93.62 87 LYS B CA 1
ATOM 1539 C C . LYS B 1 87 ? -6.457 17.312 17.422 1 93.62 87 LYS B C 1
ATOM 1541 O O . LYS B 1 87 ? -7.281 16.922 18.266 1 93.62 87 LYS B O 1
ATOM 1546 N N . LEU B 1 88 ? -6.707 17.359 16.172 1 92.62 88 LEU B N 1
ATOM 1547 C CA . LEU B 1 88 ? -8.039 17.094 15.648 1 92.62 88 LEU B CA 1
ATOM 1548 C C . LEU B 1 88 ? -8.398 15.617 15.781 1 92.62 88 LEU B C 1
ATOM 1550 O O . LEU B 1 88 ? -7.578 14.75 15.477 1 92.62 88 LEU B O 1
ATOM 1554 N N . GLU B 1 89 ? -9.555 15.469 16.297 1 93.5 89 GLU B N 1
ATOM 1555 C CA . GLU B 1 89 ? -10.062 14.102 16.312 1 93.5 89 GLU B CA 1
ATOM 1556 C C . GLU B 1 89 ? -10.43 13.617 14.914 1 93.5 89 GLU B C 1
ATOM 1558 O O . GLU B 1 89 ? -10.867 14.414 14.078 1 93.5 89 GLU B O 1
ATOM 1563 N N . ASN B 1 90 ? -10.289 12.352 14.594 1 97.44 90 ASN B N 1
ATOM 1564 C CA . ASN B 1 90 ? -10.633 11.734 13.312 1 97.44 90 ASN B CA 1
ATOM 1565 C C . ASN B 1 90 ? -9.867 12.375 12.156 1 97.44 90 ASN B C 1
ATOM 1567 O O . ASN B 1 90 ? -10.422 12.57 11.07 1 97.44 90 ASN B O 1
ATOM 1571 N N . ALA B 1 91 ? -8.68 12.836 12.516 1 98.62 91 ALA B N 1
ATOM 1572 C CA . ALA B 1 91 ? -7.805 13.398 11.492 1 98.62 91 ALA B CA 1
ATOM 1573 C C . ALA B 1 91 ? -7.078 12.305 10.727 1 98.62 91 ALA B C 1
ATOM 1575 O O . ALA B 1 91 ? -6.648 11.305 11.312 1 98.62 91 ALA B O 1
ATOM 1576 N N . TYR B 1 92 ? -7.012 12.508 9.492 1 98.75 92 TYR B N 1
ATOM 1577 C CA . TYR B 1 92 ? -6.32 11.609 8.57 1 98.75 92 TYR B CA 1
ATOM 1578 C C . TYR B 1 92 ? -5.273 12.367 7.754 1 98.75 92 TYR B C 1
ATOM 1580 O O . TYR B 1 92 ? -5.367 13.586 7.59 1 98.75 92 TYR B O 1
ATOM 1588 N N . VAL B 1 93 ? -4.293 11.641 7.25 1 98.75 93 VAL B N 1
ATOM 1589 C CA . VAL B 1 93 ? -3.246 12.273 6.461 1 98.75 93 VAL B CA 1
ATOM 1590 C C . VAL B 1 93 ? -3.004 11.477 5.184 1 98.75 93 VAL B C 1
ATOM 1592 O O . VAL B 1 93 ? -3.021 10.242 5.203 1 98.75 93 VAL B O 1
ATOM 1595 N N . SER B 1 94 ? -2.932 12.062 4.074 1 98.5 94 SER B N 1
ATOM 1596 C CA . SER B 1 94 ? -2.383 11.531 2.832 1 98.5 94 SER B CA 1
ATOM 1597 C C . SER B 1 94 ? -0.977 12.055 2.576 1 98.5 94 SER B C 1
ATOM 1599 O O . SER B 1 94 ? -0.747 13.266 2.615 1 98.5 94 SER B O 1
ATOM 1601 N N . PHE B 1 95 ? -0.015 11.156 2.262 1 98.5 95 PHE B N 1
ATOM 1602 C CA . PHE B 1 95 ? 1.393 11.516 2.15 1 98.5 95 PHE B CA 1
ATOM 1603 C C . PHE B 1 95 ? 1.76 11.82 0.704 1 98.5 95 PHE B C 1
ATOM 1605 O O . PHE B 1 95 ? 1.203 11.227 -0.223 1 98.5 95 PHE B O 1
ATOM 1612 N N . VAL B 1 96 ? 2.648 12.727 0.492 1 97.25 96 VAL B N 1
ATOM 1613 C CA . VAL B 1 96 ? 3.42 12.875 -0.738 1 97.25 96 VAL B CA 1
ATOM 1614 C C . VAL B 1 96 ? 4.805 12.258 -0.561 1 97.25 96 VAL B C 1
ATOM 1616 O O . VAL B 1 96 ? 5.578 12.688 0.296 1 97.25 96 VAL B O 1
ATOM 1619 N N . LEU B 1 97 ? 5.066 11.289 -1.414 1 95.88 97 LEU B N 1
ATOM 1620 C CA . LEU B 1 97 ? 6.238 10.461 -1.149 1 95.88 97 LEU B CA 1
ATOM 1621 C C . LEU B 1 97 ? 7.145 10.391 -2.373 1 95.88 97 LEU B C 1
ATOM 1623 O O . LEU B 1 97 ? 6.695 10.625 -3.498 1 95.88 97 LEU B O 1
ATOM 1627 N N . LYS B 1 98 ? 8.414 10.117 -2.066 1 91.56 98 LYS B N 1
ATOM 1628 C CA . LYS B 1 98 ? 9.414 9.883 -3.104 1 91.56 98 LYS B CA 1
ATOM 1629 C C . LYS B 1 98 ? 10.383 8.781 -2.695 1 91.56 98 LYS B C 1
ATOM 1631 O O . LYS B 1 98 ? 10.906 8.781 -1.577 1 91.56 98 LYS B O 1
ATOM 1636 N N . PHE B 1 99 ? 10.547 7.797 -3.586 1 86.94 99 PHE B N 1
ATOM 1637 C CA . PHE B 1 99 ? 11.562 6.785 -3.334 1 86.94 99 PHE B CA 1
ATOM 1638 C C . PHE B 1 99 ? 12.961 7.336 -3.611 1 86.94 99 PHE B C 1
ATOM 1640 O O . PHE B 1 99 ? 13.164 8.055 -4.59 1 86.94 99 PHE B O 1
ATOM 1647 N N . ILE B 1 100 ? 13.859 6.957 -2.645 1 84.94 100 ILE B N 1
ATOM 1648 C CA . ILE B 1 100 ? 15.219 7.438 -2.885 1 84.94 100 ILE B CA 1
ATOM 1649 C C . ILE B 1 100 ? 16.172 6.246 -2.994 1 84.94 100 ILE B C 1
ATOM 1651 O O . ILE B 1 100 ? 15.914 5.18 -2.434 1 84.94 100 ILE B O 1
#

Solvent-accessible surface area (backbone atoms only — not comparable to full-atom values): 10779 Å² total; per-residue (Å²): 111,68,38,47,55,42,17,48,24,18,71,56,22,37,57,36,52,91,75,74,37,76,31,29,27,26,42,46,73,58,47,59,65,46,49,63,55,29,60,77,65,37,41,31,40,40,30,35,40,36,30,35,54,54,96,94,37,74,41,82,66,83,46,66,53,73,49,89,78,84,54,53,67,59,25,46,49,49,50,47,57,56,57,70,65,61,78,63,77,57,30,26,36,31,72,38,72,43,82,107,112,68,38,49,55,42,17,48,24,17,71,55,22,37,57,36,53,90,74,72,38,76,31,29,27,26,42,46,74,60,47,61,64,45,50,62,55,29,59,77,65,36,40,32,40,40,29,35,40,36,30,35,54,55,96,92,35,75,40,82,66,82,45,66,54,73,47,90,77,84,54,53,66,60,23,46,49,50,50,48,55,56,58,70,64,62,78,63,76,58,31,26,34,31,73,38,70,42,83,106

Secondary structure (DSSP, 8-state):
-HHHHHHHHHHH-EE-GGGT---EEEEHHHHHHHHHHHHHTTEEEEEEEEEEEETTEEEEEEEEEE--SS-HHHHHHHHHHHHHT---TTEEEEEEEEE-/-HHHHHHHHHHH-EE-GGGT---EEEEHHHHHHHHHHHHHTTEEEEEEEEEEEETTEEEEEEEEEE--SS-HHHHHHHHHHHHHT---TTEEEEEEEEE-

InterPro domains:
  IPR029080 Immunity protein 40 [PF15569] (15-96)

Organism: Neisseria gonorrhoeae (strain ATCC 700825 / FA 1090) (NCBI:txid242231)

Sequence (200 aa):
MLNEIFE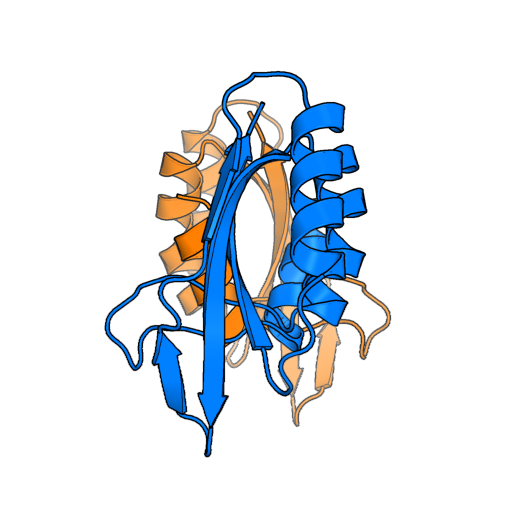IYSRQGESLIGIGIREAALPVPTAIDILNLFINERILVLGGDIYIKKDNYFYQTYDNWYYEGSNLFNSINKAMHYLSQIKLENAYVSFVLKFIMLNEIFEIYSRQGESLIGIGIREAALPVPTAIDILNLFINERILVLGGDIYIKKDNYFYQTYDNWYYEGSNLFNSINKAMHYLSQIKLENAYVSFVLKFI

pLDDT: mean 96.17, std 4.21, range [64.0, 98.81]

Nearest PDB structures (foldseek):
  7yll-assembly1_A  TM=4.959E-01  e=7.003E-02  Caldanaerobacter subterraneus subsp. tengcongensis MB4
  9bk5-assembly1_A  TM=4.774E-01  e=2.859E-01  synthetic construct
  4irc-assembly1_F  TM=4.116E-01  e=2.516E-01  Escherichia coli K-12
  2flp-assembly1_A-2  TM=5.169E-01  e=1.245E+00  Homo sapiens
  8k0k-assembly1_H  TM=2.378E-01  e=5.417E+00  Vibrio phage ICP1_2011_A

Radius of gyration: 17.2 Å; Cα contacts (8 Å, |Δi|>4): 411; chains: 2; bounding box: 38×46×36 Å

Foldseek 3Di:
DVVVVVVCCVPAWDALVLVPDGFIKGDLVVVLVCLVVCVVQQKAFQKKFKWADDPNHIDGPVDMDGDDDNDRVVRSVVSNVVSVPDPDPRMIMTTDIDHD/DVVVVVVCCVPAWDALVLVPDGFIKGDLVVVLVCLVVCVVQQKAFQKKFKWADDPNHIDGPVDMDGDDDNDRVVRSVVSNVVSVPDPDPRMIMTTDIDHD